Protein AF-A0A8S9NST9-F1 (afdb_monomer_lite)

pLDDT: mean 89.36, std 10.61, range [52.53, 98.69]

Organism: Brassica cretica (NCBI:txid69181)

InterPro domains:
  IPR001926 Tryptophan synthase beta chain-like, PALP domain [PF00291] (10-155)
  IPR023026 Tryptophan synthase beta chain/beta chain-like [PTHR48077] (1-197)
  IPR036052 Tryptophan synthase beta chain-like, PALP domain superfamily [G3DSA:3.40.50.1100] (1-101)
  IPR036052 Tryptophan synthase beta chain-like, PALP domain superfamily [G3DSA:3.40.50.1100] (102-196)
  IPR036052 Tryptophan synthase beta chain-like, PALP domain superfamily [SSF53686] (2-196)

Radius of gyration: 18.03 Å; chains: 1; bounding box: 44×33×49 Å

Secondary structure (DSSP, 8-state):
-HHHHTT--EEEEEESSSHHHHHHHHHHHHHT-EEEEEEBHHHHHH-HHHHTT----BSS-HHHHHHHHHHHHHTTTTTEEE---SS-SSTTHHHHHHHHHTHHHHHHHHHHHHHHSS--SEEEEE-SSSHHHHHHHGGGTT-TTSEEEEE---TT-GGGT----HHHH-EEEEETTEEEEE-B-TT-PBPPP--TT-

Structure (mmCIF, N/CA/C/O backbone):
data_AF-A0A8S9NST9-F1
#
_entry.id   AF-A0A8S9NST9-F1
#
loop_
_atom_site.group_PDB
_atom_site.id
_atom_site.type_symbol
_atom_site.label_atom_id
_atom_site.label_alt_id
_atom_site.label_comp_id
_atom_site.label_asym_id
_atom_site.label_entity_id
_atom_site.label_seq_id
_atom_site.pdbx_PDB_ins_code
_atom_site.Cartn_x
_atom_site.Cartn_y
_atom_site.Cartn_z
_atom_site.occupancy
_atom_site.B_iso_or_equiv
_atom_site.auth_seq_id
_atom_site.auth_comp_id
_atom_site.auth_asym_id
_atom_site.auth_atom_id
_atom_site.pdbx_PDB_model_num
ATOM 1 N N . MET A 1 1 ? 15.504 -0.606 10.142 1.00 79.31 1 MET A N 1
ATOM 2 C CA . MET A 1 1 ? 15.260 -0.858 8.706 1.00 79.31 1 MET A CA 1
ATOM 3 C C . MET A 1 1 ? 15.743 -2.264 8.366 1.00 79.31 1 MET A C 1
ATOM 5 O O . MET A 1 1 ? 16.879 -2.564 8.715 1.00 79.31 1 MET A O 1
ATOM 9 N N . ILE A 1 2 ? 14.901 -3.122 7.767 1.00 92.00 2 ILE A N 1
ATOM 10 C CA . ILE A 1 2 ? 15.255 -4.522 7.433 1.00 92.00 2 ILE A CA 1
ATOM 11 C C . ILE A 1 2 ? 16.489 -4.582 6.526 1.00 92.00 2 ILE A C 1
ATOM 13 O O . ILE A 1 2 ? 17.413 -5.315 6.849 1.00 92.00 2 ILE A O 1
ATOM 17 N N . ALA A 1 3 ? 16.550 -3.744 5.484 1.00 93.62 3 ALA A N 1
ATOM 18 C CA . ALA A 1 3 ? 17.673 -3.684 4.542 1.00 93.62 3 ALA A CA 1
ATOM 19 C C . ALA A 1 3 ? 19.050 -3.673 5.237 1.00 93.62 3 ALA A C 1
ATOM 21 O O . ALA A 1 3 ? 19.903 -4.497 4.936 1.00 93.62 3 ALA A O 1
ATOM 22 N N . ARG A 1 4 ? 19.232 -2.829 6.264 1.00 93.44 4 ARG A N 1
ATOM 23 C CA . ARG A 1 4 ? 20.487 -2.774 7.037 1.00 93.44 4 ARG A CA 1
ATOM 24 C C . ARG A 1 4 ? 20.792 -4.047 7.816 1.00 93.44 4 ARG A C 1
ATOM 26 O O . ARG A 1 4 ? 21.953 -4.403 7.957 1.00 93.44 4 ARG A O 1
ATOM 33 N N . ARG A 1 5 ? 19.766 -4.710 8.355 1.00 94.38 5 ARG A N 1
ATOM 34 C CA . ARG A 1 5 ? 19.940 -5.980 9.078 1.00 94.38 5 ARG A CA 1
ATOM 35 C C . ARG A 1 5 ? 20.312 -7.119 8.132 1.00 94.38 5 ARG A C 1
ATOM 37 O O . ARG A 1 5 ? 20.989 -8.039 8.562 1.00 94.38 5 ARG A O 1
ATOM 44 N N . LEU A 1 6 ? 19.897 -7.025 6.870 1.00 94.00 6 LEU A N 1
ATOM 45 C CA . LEU A 1 6 ? 20.285 -7.945 5.801 1.00 94.00 6 LEU A CA 1
ATOM 46 C C . LEU A 1 6 ? 21.667 -7.627 5.203 1.00 94.00 6 LEU A C 1
ATOM 48 O O . LEU A 1 6 ? 22.121 -8.353 4.332 1.00 94.00 6 LEU A O 1
ATOM 52 N N . GLY A 1 7 ? 22.334 -6.554 5.644 1.00 95.00 7 GLY A N 1
ATOM 53 C CA . GLY A 1 7 ? 23.622 -6.129 5.090 1.00 95.00 7 GLY A CA 1
ATOM 54 C C . GLY A 1 7 ? 23.526 -5.366 3.764 1.00 95.00 7 GLY A C 1
ATOM 55 O O . GLY A 1 7 ? 24.557 -5.016 3.197 1.00 95.00 7 GLY A O 1
ATOM 56 N N . CYS A 1 8 ? 22.319 -5.053 3.282 1.00 95.81 8 CYS A N 1
ATOM 57 C CA . CYS A 1 8 ? 22.137 -4.280 2.056 1.00 95.81 8 CYS A CA 1
ATOM 58 C C . CYS A 1 8 ? 22.567 -2.819 2.262 1.00 95.81 8 CYS A C 1
ATOM 60 O O . CYS A 1 8 ? 22.170 -2.171 3.237 1.00 95.81 8 CYS A O 1
ATOM 62 N N . SER A 1 9 ? 23.330 -2.287 1.308 1.00 94.75 9 SER A N 1
ATOM 63 C CA . SER A 1 9 ? 23.774 -0.886 1.256 1.00 94.75 9 SER A CA 1
ATOM 64 C C . SER A 1 9 ? 22.887 -0.012 0.363 1.00 94.75 9 SER A C 1
ATOM 66 O O . SER A 1 9 ? 22.951 1.217 0.446 1.00 94.75 9 SER A O 1
ATOM 68 N N . ARG A 1 10 ? 22.034 -0.638 -0.458 1.00 94.31 10 ARG A N 1
ATOM 69 C CA . ARG A 1 10 ? 21.201 0.016 -1.468 1.00 94.31 10 ARG A CA 1
ATOM 70 C C . ARG A 1 10 ? 19.736 -0.395 -1.352 1.00 94.31 10 ARG A C 1
ATOM 72 O O . ARG A 1 10 ? 19.418 -1.541 -1.040 1.00 94.31 10 ARG A O 1
ATOM 79 N N . VAL A 1 11 ? 18.836 0.544 -1.623 1.00 94.44 11 VAL A N 1
ATOM 80 C CA . VAL A 1 11 ? 17.385 0.345 -1.661 1.00 94.44 11 VAL A CA 1
ATOM 81 C C . VAL A 1 11 ? 16.845 0.794 -3.009 1.00 94.44 11 VAL A C 1
ATOM 83 O O . VAL A 1 11 ? 17.188 1.867 -3.508 1.00 94.44 11 VAL A O 1
ATOM 86 N N . VAL A 1 12 ? 15.962 -0.024 -3.573 1.00 93.50 12 VAL A N 1
ATOM 87 C CA . VAL A 1 12 ? 15.212 0.286 -4.791 1.00 93.50 12 VAL A CA 1
ATOM 88 C C . VAL A 1 12 ? 13.716 0.260 -4.498 1.00 93.50 12 VAL A C 1
ATOM 90 O O . VAL A 1 12 ? 13.233 -0.606 -3.769 1.00 93.50 12 VAL A O 1
ATOM 93 N N . ALA A 1 13 ? 12.975 1.215 -5.049 1.00 92.06 13 ALA A N 1
ATOM 94 C CA . ALA A 1 13 ? 11.523 1.302 -4.907 1.00 92.06 13 ALA A CA 1
ATOM 95 C C . ALA A 1 13 ? 10.879 1.844 -6.186 1.00 92.06 13 ALA A C 1
ATOM 97 O O . ALA A 1 13 ? 11.541 2.492 -6.992 1.00 92.06 13 ALA A O 1
ATOM 98 N N . ALA A 1 14 ? 9.576 1.620 -6.345 1.00 88.62 14 ALA A N 1
ATOM 99 C CA . ALA A 1 14 ? 8.767 2.226 -7.399 1.00 88.62 14 ALA A CA 1
ATOM 100 C C . ALA A 1 14 ? 7.648 3.074 -6.796 1.00 88.62 14 ALA A C 1
ATOM 102 O O . ALA A 1 14 ? 7.111 2.734 -5.742 1.00 88.62 14 ALA A O 1
ATOM 103 N N . THR A 1 15 ? 7.274 4.165 -7.456 1.00 84.50 15 THR A N 1
ATOM 104 C CA . THR A 1 15 ? 6.222 5.066 -6.976 1.00 84.50 15 THR A CA 1
ATOM 105 C C . THR A 1 15 ? 5.358 5.585 -8.123 1.00 84.50 15 THR A C 1
ATOM 107 O O . THR A 1 15 ? 5.864 5.850 -9.208 1.00 84.50 15 THR A O 1
ATOM 110 N N . GLY A 1 16 ? 4.050 5.709 -7.874 1.00 79.31 16 GLY A N 1
ATOM 111 C CA . GLY A 1 16 ? 3.093 6.367 -8.772 1.00 79.31 16 GLY A CA 1
ATOM 112 C C . GLY A 1 16 ? 2.916 7.822 -8.350 1.00 79.31 16 GLY A C 1
ATOM 113 O O . GLY A 1 16 ? 3.656 8.690 -8.789 1.00 79.31 16 GLY A O 1
ATOM 114 N N . ALA A 1 17 ? 2.039 8.074 -7.370 1.00 77.19 17 ALA A N 1
ATOM 115 C CA . ALA A 1 17 ? 1.759 9.415 -6.829 1.00 77.19 17 ALA A CA 1
ATOM 116 C C . ALA A 1 17 ? 2.972 10.150 -6.204 1.00 77.19 17 ALA A C 1
ATOM 118 O O . ALA A 1 17 ? 2.911 11.343 -5.918 1.00 77.19 17 ALA A O 1
ATOM 119 N N . GLY A 1 18 ? 4.075 9.445 -5.936 1.00 81.38 18 GLY A N 1
ATOM 120 C CA . GLY A 1 18 ? 5.313 10.022 -5.392 1.00 81.38 18 GLY A CA 1
ATOM 121 C C . GLY A 1 18 ? 5.497 9.853 -3.878 1.00 81.38 18 GLY A C 1
ATOM 122 O O . GLY A 1 18 ? 6.628 9.814 -3.407 1.00 81.38 18 GLY A O 1
ATOM 123 N N . GLN A 1 19 ? 4.434 9.660 -3.096 1.00 85.31 19 GLN A N 1
ATOM 124 C CA . GLN A 1 19 ? 4.552 9.619 -1.628 1.00 85.31 19 GLN A CA 1
ATOM 125 C C . GLN A 1 19 ? 5.455 8.486 -1.111 1.00 85.31 19 GLN A C 1
ATOM 127 O O . GLN A 1 19 ? 6.322 8.721 -0.269 1.00 85.31 19 GLN A O 1
ATOM 132 N N . HIS A 1 20 ? 5.328 7.272 -1.664 1.00 89.69 20 HIS A N 1
ATOM 133 C CA . HIS A 1 20 ? 6.206 6.153 -1.292 1.00 89.69 20 HIS A CA 1
ATOM 134 C C . HIS A 1 20 ? 7.671 6.436 -1.636 1.00 89.69 20 HIS A C 1
ATOM 136 O O . HIS A 1 20 ? 8.569 6.146 -0.846 1.00 89.69 20 HIS A O 1
ATOM 142 N N . GLY A 1 21 ? 7.923 7.056 -2.791 1.00 88.31 21 GLY A N 1
ATOM 143 C CA . GLY A 1 21 ? 9.269 7.454 -3.192 1.00 88.31 21 GLY A CA 1
ATOM 144 C C . GLY A 1 21 ? 9.899 8.460 -2.228 1.00 88.31 21 GLY A C 1
ATOM 145 O O . GLY A 1 21 ? 11.046 8.277 -1.820 1.00 88.31 21 GLY A O 1
ATOM 146 N N . VAL A 1 22 ? 9.139 9.475 -1.800 1.00 88.12 22 VAL A N 1
ATOM 147 C CA . VAL A 1 22 ? 9.607 10.482 -0.831 1.00 88.12 22 VAL A CA 1
ATOM 148 C C . VAL A 1 22 ? 9.892 9.830 0.522 1.00 88.12 22 VAL A C 1
ATOM 150 O O . VAL A 1 22 ? 10.969 10.030 1.086 1.00 88.12 22 VAL A O 1
ATOM 153 N N . ALA A 1 23 ? 8.978 8.991 1.018 1.00 90.56 23 ALA A N 1
ATOM 154 C CA . ALA A 1 23 ? 9.164 8.258 2.269 1.00 90.56 23 ALA A CA 1
ATOM 155 C C . ALA A 1 23 ? 10.401 7.342 2.221 1.00 90.56 23 ALA A C 1
ATOM 157 O O . ALA A 1 23 ? 11.193 7.304 3.166 1.00 90.56 23 ALA A O 1
ATOM 158 N N . THR A 1 24 ? 10.606 6.652 1.095 1.00 91.75 24 THR A N 1
ATOM 159 C CA . THR A 1 24 ? 11.771 5.790 0.867 1.00 91.75 24 THR A CA 1
ATOM 160 C C . THR A 1 24 ? 13.065 6.598 0.881 1.00 91.75 24 THR A C 1
ATOM 162 O O . THR A 1 24 ? 14.006 6.230 1.585 1.00 91.75 24 THR A O 1
ATOM 165 N N . ALA A 1 25 ? 13.113 7.719 0.156 1.00 90.25 25 ALA A N 1
ATOM 166 C CA . ALA A 1 25 ? 14.279 8.595 0.108 1.00 90.25 25 ALA A CA 1
ATOM 167 C C . ALA A 1 25 ? 14.625 9.167 1.491 1.00 90.25 25 ALA A C 1
ATOM 169 O O . ALA A 1 25 ? 15.782 9.101 1.903 1.00 90.25 25 ALA A O 1
ATOM 170 N N . ALA A 1 26 ? 13.628 9.643 2.242 1.00 90.44 26 ALA A N 1
ATOM 171 C CA . ALA A 1 26 ? 13.821 10.157 3.596 1.00 90.44 26 ALA A CA 1
ATOM 172 C C . ALA A 1 26 ? 14.362 9.079 4.554 1.00 90.44 26 ALA A C 1
ATOM 174 O O . ALA A 1 26 ? 15.307 9.325 5.309 1.00 90.44 26 ALA A O 1
ATOM 175 N N . ALA A 1 27 ? 13.810 7.861 4.500 1.00 92.81 27 ALA A N 1
ATOM 176 C CA . ALA A 1 27 ? 14.294 6.744 5.305 1.00 92.81 27 ALA A CA 1
ATOM 177 C C . ALA A 1 27 ? 15.737 6.360 4.936 1.00 92.81 27 ALA A C 1
ATOM 179 O O . ALA A 1 27 ? 16.572 6.195 5.825 1.00 92.81 27 ALA A O 1
ATOM 180 N N . CYS A 1 28 ? 16.055 6.259 3.644 1.00 92.25 28 CYS A N 1
ATOM 181 C CA . CYS A 1 28 ? 17.405 5.931 3.187 1.00 92.25 28 CYS A CA 1
ATOM 182 C C . CYS A 1 28 ? 18.421 7.007 3.585 1.00 92.25 28 CYS A C 1
ATOM 184 O O . CYS A 1 28 ? 19.487 6.662 4.087 1.00 92.25 28 CYS A O 1
ATOM 186 N N . ALA A 1 29 ? 18.063 8.291 3.466 1.00 90.06 29 ALA A N 1
ATOM 187 C CA . ALA A 1 29 ? 18.901 9.405 3.905 1.00 90.06 29 ALA A CA 1
ATOM 188 C C . ALA A 1 29 ? 19.210 9.330 5.409 1.00 90.06 29 ALA A C 1
ATOM 190 O O . ALA A 1 29 ? 20.362 9.469 5.810 1.00 90.06 29 ALA A O 1
ATOM 191 N N . LYS A 1 30 ? 18.207 9.024 6.245 1.00 92.50 30 LYS A N 1
ATOM 192 C CA . LYS A 1 30 ? 18.387 8.843 7.697 1.00 92.50 30 LYS A CA 1
ATOM 193 C C . LYS A 1 30 ? 19.323 7.682 8.049 1.00 92.50 30 LYS A C 1
ATOM 195 O O . LYS A 1 30 ? 19.975 7.712 9.090 1.00 92.50 30 LYS A O 1
ATOM 200 N N . PHE A 1 31 ? 19.350 6.636 7.227 1.00 92.12 31 PHE A N 1
ATOM 201 C CA . PHE A 1 31 ? 20.091 5.405 7.503 1.00 92.12 31 PHE A CA 1
ATOM 202 C C . PHE A 1 31 ? 21.353 5.228 6.650 1.00 92.12 31 PHE A C 1
ATOM 204 O O . PHE A 1 31 ? 21.958 4.157 6.726 1.00 92.12 31 PHE A O 1
ATOM 211 N N . SER A 1 32 ? 21.752 6.260 5.900 1.00 92.62 32 SER A N 1
ATOM 212 C CA . SER A 1 32 ? 22.915 6.264 5.003 1.00 92.62 32 SER A CA 1
ATOM 213 C C . SER A 1 32 ? 22.905 5.114 3.990 1.00 92.62 32 SER A C 1
ATOM 215 O O . SER A 1 32 ? 23.914 4.442 3.795 1.00 92.62 32 SER A O 1
ATOM 217 N N . LEU A 1 33 ? 21.749 4.870 3.370 1.00 92.38 33 LEU A N 1
ATOM 218 C CA . LEU A 1 33 ? 21.592 3.898 2.287 1.00 92.38 33 LEU A CA 1
ATOM 219 C C . LEU A 1 33 ? 21.507 4.611 0.940 1.00 92.38 33 LEU A C 1
ATOM 221 O O . LEU A 1 33 ? 20.864 5.657 0.825 1.00 92.38 33 LEU A O 1
ATOM 225 N N . GLU A 1 34 ? 22.098 4.012 -0.090 1.00 92.81 34 GLU A N 1
ATOM 226 C CA . GLU A 1 34 ? 21.859 4.446 -1.463 1.00 92.81 34 GLU A CA 1
ATOM 227 C C . GLU A 1 34 ? 20.388 4.192 -1.820 1.00 92.81 34 GLU A C 1
ATOM 229 O O . GLU A 1 34 ? 19.841 3.133 -1.513 1.00 92.81 34 GLU A O 1
ATOM 234 N N . CYS A 1 35 ? 19.733 5.161 -2.457 1.00 91.44 35 CYS A N 1
ATOM 235 C CA . CYS A 1 35 ? 18.321 5.077 -2.802 1.00 91.44 35 CYS A CA 1
ATOM 236 C C . CYS A 1 35 ? 18.113 5.334 -4.291 1.00 91.44 35 CYS A C 1
ATOM 238 O O . CYS A 1 35 ? 18.512 6.372 -4.818 1.00 91.44 35 CYS A O 1
ATOM 240 N N . THR A 1 36 ? 17.442 4.399 -4.951 1.00 91.06 36 THR A N 1
ATOM 241 C CA . THR A 1 36 ? 16.958 4.541 -6.322 1.00 91.06 36 THR A CA 1
ATOM 242 C C . THR A 1 36 ? 15.438 4.395 -6.317 1.00 91.06 36 THR A C 1
ATOM 244 O O . THR A 1 36 ? 14.908 3.357 -5.925 1.00 91.06 36 THR A O 1
ATOM 247 N N . VAL A 1 37 ? 14.725 5.430 -6.758 1.00 88.44 37 VAL A N 1
ATOM 248 C CA . VAL A 1 37 ? 13.264 5.397 -6.899 1.00 88.44 37 VAL A CA 1
ATOM 249 C C . VAL A 1 37 ? 12.916 5.496 -8.373 1.00 88.44 37 VAL A C 1
ATOM 251 O O . VAL A 1 37 ? 13.342 6.439 -9.031 1.00 88.44 37 VAL A O 1
ATOM 254 N N . PHE A 1 38 ? 12.140 4.539 -8.866 1.00 87.31 38 PHE A N 1
ATOM 255 C CA . PHE A 1 38 ? 11.598 4.531 -10.216 1.00 87.31 38 PHE A CA 1
ATOM 256 C C . PHE A 1 38 ? 10.198 5.153 -10.216 1.00 87.31 38 PHE A C 1
ATOM 258 O O . PHE A 1 38 ? 9.352 4.813 -9.385 1.00 87.31 38 PHE A O 1
ATOM 265 N N . MET A 1 39 ? 9.946 6.057 -11.157 1.00 83.62 39 MET A N 1
ATOM 266 C CA . MET A 1 39 ? 8.654 6.715 -11.346 1.00 83.62 39 MET A CA 1
ATOM 267 C C . MET A 1 39 ? 8.365 6.841 -12.839 1.00 83.62 39 MET A C 1
ATOM 269 O O . MET A 1 39 ? 9.265 7.199 -13.602 1.00 83.62 39 MET A O 1
ATOM 273 N N . GLY A 1 40 ? 7.125 6.555 -13.240 1.00 80.69 40 GLY A N 1
ATOM 274 C CA . GLY A 1 40 ? 6.678 6.701 -14.622 1.00 80.69 40 GLY A CA 1
ATOM 275 C C . GLY A 1 40 ? 6.684 8.166 -15.063 1.00 80.69 40 GLY A C 1
ATOM 276 O O . GLY A 1 40 ? 6.267 9.049 -14.309 1.00 80.69 40 GLY A O 1
ATOM 277 N N . THR A 1 41 ? 7.133 8.455 -16.283 1.00 76.12 41 THR A N 1
ATOM 278 C CA . THR A 1 41 ? 7.131 9.820 -16.837 1.00 76.12 41 THR A CA 1
ATOM 279 C C . THR A 1 41 ? 5.731 10.426 -16.897 1.00 76.12 41 THR A C 1
ATOM 281 O O . THR A 1 41 ? 5.588 11.616 -16.624 1.00 76.12 41 THR A O 1
ATOM 284 N N . ALA A 1 42 ? 4.695 9.620 -17.154 1.00 72.38 42 ALA A N 1
ATOM 285 C CA . ALA A 1 42 ? 3.305 10.083 -17.162 1.00 72.38 42 ALA A CA 1
ATOM 286 C C . ALA A 1 42 ? 2.825 10.554 -15.775 1.00 72.38 42 ALA A C 1
ATOM 288 O O . ALA A 1 42 ? 1.959 11.424 -15.674 1.00 72.38 42 ALA A O 1
ATOM 289 N N . ASP A 1 43 ? 3.402 10.002 -14.704 1.00 71.50 43 ASP A N 1
ATOM 290 C CA . ASP A 1 43 ? 3.063 10.355 -13.323 1.00 71.50 43 ASP A CA 1
ATOM 291 C C . ASP A 1 43 ? 3.881 11.572 -12.842 1.00 71.50 43 ASP A C 1
ATOM 293 O O . ASP A 1 43 ? 3.429 12.345 -11.993 1.00 71.50 43 ASP A O 1
ATOM 297 N N . LYS A 1 44 ? 5.069 11.798 -13.425 1.00 68.94 44 LYS A N 1
ATOM 298 C CA . LYS A 1 44 ? 5.949 12.943 -13.130 1.00 68.94 44 LYS A CA 1
ATOM 299 C C . LYS A 1 44 ? 5.269 14.284 -13.406 1.00 68.94 44 LYS A C 1
ATOM 301 O O . LYS A 1 44 ? 5.356 15.189 -12.579 1.00 68.94 44 LYS A O 1
ATOM 306 N N . GLU A 1 45 ? 4.610 14.414 -14.556 1.00 66.25 45 GLU A N 1
ATOM 307 C CA . GLU A 1 45 ? 3.976 15.672 -14.983 1.00 66.25 45 GLU A CA 1
ATOM 308 C C . GLU A 1 45 ? 2.861 16.106 -14.026 1.00 66.25 45 GLU A C 1
ATOM 310 O O . GLU A 1 45 ? 2.698 17.293 -13.750 1.00 66.25 45 GLU A O 1
ATOM 315 N N . LYS A 1 46 ? 2.144 15.135 -13.452 1.00 66.31 46 LYS A N 1
ATOM 316 C CA . LYS A 1 46 ? 1.059 15.377 -12.498 1.00 66.31 46 LYS A CA 1
ATOM 317 C C . LYS A 1 46 ? 1.543 15.663 -11.073 1.00 66.31 46 LYS A C 1
ATOM 319 O O . LYS A 1 46 ? 0.816 16.285 -10.306 1.00 66.31 46 LYS A O 1
ATOM 324 N N . GLN A 1 47 ? 2.739 15.200 -10.697 1.00 68.44 47 GLN A N 1
ATOM 325 C CA . GLN A 1 47 ? 3.218 15.171 -9.303 1.00 68.44 47 GLN A CA 1
ATOM 326 C C . GLN A 1 47 ? 4.520 15.962 -9.094 1.00 68.44 47 GLN A C 1
ATOM 328 O O . GLN A 1 47 ? 5.397 15.557 -8.326 1.00 68.44 47 GLN A O 1
ATOM 333 N N . PHE A 1 48 ? 4.655 17.111 -9.763 1.00 62.91 48 PHE A N 1
ATOM 334 C CA . PHE A 1 48 ? 5.888 17.911 -9.804 1.00 62.91 48 PHE A CA 1
ATOM 335 C C . PHE A 1 48 ? 6.487 18.251 -8.421 1.00 62.91 48 PHE A C 1
ATOM 337 O O . PHE A 1 48 ? 7.708 18.285 -8.265 1.00 62.91 48 PHE A O 1
ATOM 344 N N . SER A 1 49 ? 5.661 18.449 -7.388 1.00 66.00 49 SER A N 1
ATOM 345 C CA . SER A 1 49 ? 6.136 18.741 -6.026 1.00 66.00 49 SER A CA 1
ATOM 346 C C . SER A 1 49 ? 6.898 17.572 -5.385 1.00 66.00 49 SER A C 1
ATOM 348 O O . SER A 1 49 ? 7.897 17.794 -4.704 1.00 66.00 49 SER A O 1
ATOM 350 N N . ASN A 1 50 ? 6.485 16.328 -5.645 1.00 61.19 50 ASN A N 1
ATOM 351 C CA . ASN A 1 50 ? 7.137 15.123 -5.114 1.00 61.19 50 ASN A CA 1
ATOM 352 C C . ASN A 1 50 ? 8.385 14.737 -5.931 1.00 61.19 50 ASN A C 1
ATOM 354 O O . ASN A 1 50 ? 9.311 14.109 -5.417 1.00 61.19 50 ASN A O 1
ATOM 358 N N . VAL A 1 51 ? 8.424 15.155 -7.198 1.00 62.38 51 VAL A N 1
ATOM 359 C CA . VAL A 1 51 ? 9.495 14.898 -8.174 1.00 62.38 51 VAL A CA 1
ATOM 360 C C . VAL A 1 51 ? 10.802 15.607 -7.810 1.00 62.38 51 VAL A C 1
ATOM 362 O O . VAL A 1 51 ? 11.870 15.053 -8.051 1.00 62.38 51 VAL A O 1
ATOM 365 N N . LEU A 1 52 ? 10.745 16.781 -7.169 1.00 57.38 52 LEU A N 1
ATOM 366 C CA . LEU A 1 52 ? 11.933 17.546 -6.748 1.00 57.38 52 LEU A CA 1
ATOM 367 C C . LEU A 1 52 ? 12.863 16.768 -5.799 1.00 57.38 52 LEU A C 1
ATOM 369 O O . LEU A 1 52 ? 14.047 17.079 -5.700 1.00 57.38 52 LEU A O 1
ATOM 373 N N . SER A 1 53 ? 12.338 15.742 -5.125 1.00 52.53 53 SER A N 1
ATOM 374 C CA . SER A 1 53 ? 13.096 14.895 -4.197 1.00 52.53 53 SER A CA 1
ATOM 375 C C . SER A 1 53 ? 13.658 13.615 -4.843 1.00 52.53 53 SER A C 1
ATOM 377 O O . SER A 1 53 ? 14.354 12.858 -4.167 1.00 52.53 53 SER A O 1
ATOM 379 N N . MET A 1 54 ? 13.377 13.340 -6.126 1.00 62.28 54 MET A N 1
ATOM 380 C CA . MET A 1 54 ? 13.702 12.071 -6.800 1.00 62.28 54 MET A CA 1
ATOM 381 C C . MET A 1 54 ? 14.580 12.2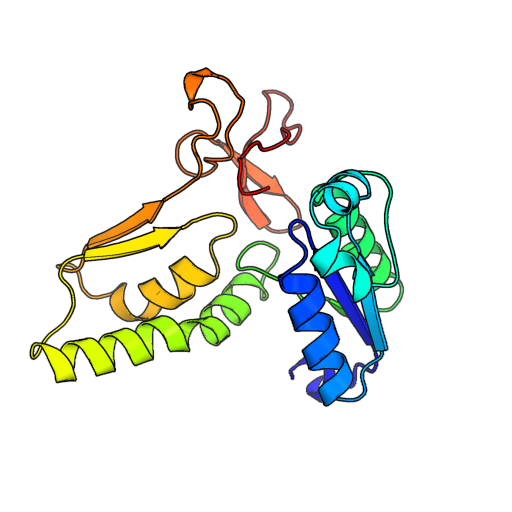77 -8.038 1.00 62.28 54 MET A C 1
ATOM 383 O O . MET A 1 54 ? 14.431 13.257 -8.761 1.00 62.28 54 MET A O 1
ATOM 387 N N . LYS A 1 55 ? 15.512 11.345 -8.293 1.00 53.00 55 LYS A N 1
ATOM 388 C CA . LYS A 1 55 ? 16.572 11.512 -9.310 1.00 53.00 55 LYS A CA 1
ATOM 389 C C . LYS A 1 55 ? 16.478 10.586 -10.532 1.00 53.00 55 LYS A C 1
ATOM 391 O O . LYS A 1 55 ? 17.269 10.769 -11.451 1.00 53.00 55 LYS A O 1
ATOM 396 N N . LEU A 1 56 ? 15.561 9.614 -10.572 1.00 59.19 56 LEU A N 1
ATOM 397 C CA . LEU A 1 56 ? 15.472 8.631 -11.664 1.00 59.19 56 LEU A CA 1
ATOM 398 C C . LEU A 1 56 ? 14.022 8.470 -12.151 1.00 59.19 56 LEU A C 1
ATOM 400 O O . LEU A 1 56 ? 13.104 8.301 -11.354 1.00 59.19 56 LEU A O 1
ATOM 404 N N . PHE A 1 57 ? 13.822 8.543 -13.470 1.00 57.81 57 PHE A N 1
ATOM 405 C CA . PHE A 1 57 ? 12.516 8.451 -14.135 1.00 57.81 57 PHE A CA 1
ATOM 406 C C . PHE A 1 57 ? 12.559 7.365 -15.209 1.00 57.81 57 PHE A C 1
ATOM 408 O O . PHE A 1 57 ? 13.586 7.188 -15.862 1.00 57.81 57 PHE A O 1
ATOM 415 N N . VAL A 1 58 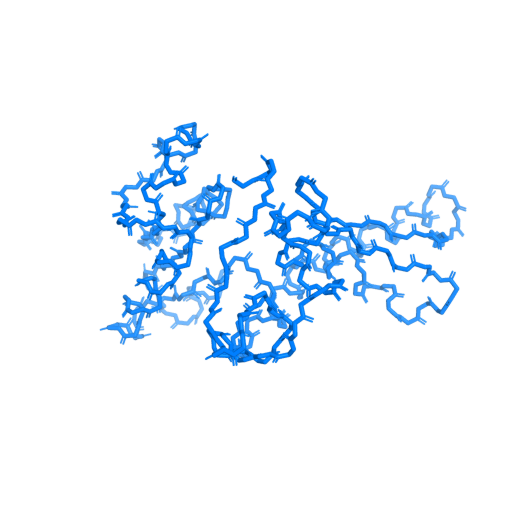? 11.444 6.662 -15.389 1.00 58.66 58 VAL A N 1
ATOM 416 C CA . VAL A 1 58 ? 11.254 5.607 -16.394 1.00 58.66 58 VAL A CA 1
ATOM 417 C C . VAL A 1 58 ? 10.126 6.031 -17.313 1.00 58.66 58 VAL A C 1
ATOM 419 O O . VAL A 1 58 ? 9.106 6.522 -16.833 1.00 58.66 58 VAL A O 1
ATOM 422 N N . GLU A 1 59 ? 10.280 5.849 -18.621 1.00 54.78 59 GLU A N 1
ATOM 423 C CA . GLU A 1 59 ? 9.176 6.091 -19.550 1.00 54.78 59 GLU A CA 1
ATOM 424 C C . GLU A 1 59 ? 7.980 5.182 -19.228 1.00 54.78 59 GLU A C 1
ATOM 426 O O . GLU A 1 59 ? 8.140 3.978 -19.048 1.00 54.78 59 GLU A O 1
ATOM 431 N N . GLY A 1 60 ? 6.779 5.765 -19.138 1.00 63.47 60 GLY A N 1
ATOM 432 C CA . GLY A 1 60 ? 5.541 5.017 -18.904 1.00 63.47 60 GLY A CA 1
ATOM 433 C C . GLY A 1 60 ? 4.829 5.367 -17.596 1.00 63.47 60 GLY A C 1
ATOM 434 O O . GLY A 1 60 ? 4.787 6.524 -17.175 1.00 63.47 60 GLY A O 1
ATOM 435 N N . THR A 1 61 ? 4.200 4.361 -16.994 1.00 73.12 61 THR A N 1
ATOM 436 C CA . THR A 1 61 ? 3.290 4.437 -15.838 1.00 73.12 61 THR A CA 1
ATOM 437 C C . THR A 1 61 ? 3.895 3.775 -14.593 1.00 73.12 61 THR A C 1
ATOM 439 O O . THR A 1 61 ? 4.958 3.156 -14.648 1.00 73.12 61 THR A O 1
ATOM 442 N N . PHE A 1 62 ? 3.192 3.822 -13.458 1.00 76.56 62 PHE A N 1
ATOM 443 C CA . PHE A 1 62 ? 3.544 3.056 -12.254 1.00 76.56 62 PHE A CA 1
ATOM 444 C C . PHE A 1 62 ? 3.828 1.556 -12.497 1.00 76.56 62 PHE A C 1
ATOM 446 O O . PHE A 1 62 ? 4.707 0.986 -11.840 1.00 76.56 62 PHE A O 1
ATOM 453 N N . LYS A 1 63 ? 3.114 0.904 -13.428 1.00 80.00 63 LYS A N 1
ATOM 454 C CA . LYS A 1 63 ? 3.357 -0.504 -13.800 1.00 80.00 63 LYS A CA 1
ATOM 455 C C . LYS A 1 63 ? 4.775 -0.696 -14.346 1.00 80.00 63 LYS A C 1
ATOM 457 O O . LYS A 1 63 ? 5.476 -1.620 -13.928 1.00 80.00 63 LYS A O 1
ATOM 462 N N . ASP A 1 64 ? 5.202 0.209 -15.217 1.00 82.12 64 ASP A N 1
ATOM 463 C CA . ASP A 1 64 ? 6.514 0.174 -15.863 1.00 82.12 64 ASP A CA 1
ATOM 464 C C . ASP A 1 64 ? 7.615 0.470 -14.840 1.00 82.12 64 ASP A C 1
ATOM 466 O O . ASP A 1 64 ? 8.574 -0.290 -14.710 1.00 82.12 64 ASP A O 1
ATOM 470 N N . ALA A 1 65 ? 7.408 1.485 -13.995 1.00 84.62 65 ALA A N 1
ATOM 471 C CA . ALA A 1 65 ? 8.310 1.796 -12.887 1.00 84.62 65 ALA A CA 1
ATOM 472 C C . ALA A 1 65 ? 8.481 0.619 -11.907 1.00 84.62 65 ALA A C 1
ATOM 474 O O . ALA A 1 65 ? 9.588 0.350 -11.441 1.00 84.62 65 ALA A O 1
ATOM 475 N N . SER A 1 66 ? 7.397 -0.102 -11.602 1.00 84.94 66 SER A N 1
ATOM 476 C CA . SER A 1 66 ? 7.436 -1.291 -10.740 1.00 84.94 66 SER A CA 1
ATOM 477 C C . SER A 1 66 ? 8.212 -2.439 -11.382 1.00 84.94 66 SER A C 1
ATOM 479 O O . SER A 1 66 ? 9.023 -3.075 -10.709 1.00 84.94 66 SER A O 1
ATOM 481 N N . THR A 1 67 ? 8.009 -2.668 -12.681 1.00 86.81 67 THR A N 1
ATOM 482 C CA . THR A 1 67 ? 8.743 -3.683 -13.450 1.00 86.81 67 THR A CA 1
ATOM 483 C C . THR A 1 67 ? 10.243 -3.386 -13.466 1.00 86.81 67 THR A C 1
ATOM 485 O O . THR A 1 67 ? 11.049 -4.271 -13.179 1.00 86.81 67 THR A O 1
ATOM 488 N N . GLU A 1 68 ? 10.630 -2.135 -13.723 1.00 87.75 68 GLU A N 1
ATOM 489 C CA . GLU A 1 68 ? 12.038 -1.722 -13.728 1.00 87.75 68 GLU A CA 1
ATOM 490 C C . GLU A 1 68 ? 12.684 -1.789 -12.341 1.00 87.75 68 GLU A C 1
ATOM 492 O O . GLU A 1 68 ? 13.826 -2.234 -12.215 1.00 87.75 68 GLU A O 1
ATOM 497 N N . ALA A 1 69 ? 11.952 -1.451 -11.276 1.00 88.12 69 ALA A N 1
ATOM 498 C CA . ALA A 1 69 ? 12.456 -1.608 -9.914 1.00 88.12 69 ALA A CA 1
ATOM 499 C C . ALA A 1 69 ? 12.763 -3.075 -9.573 1.00 88.12 69 ALA A C 1
ATOM 501 O O . ALA A 1 69 ? 13.804 -3.361 -8.977 1.00 88.12 69 ALA A O 1
ATOM 502 N N . ILE A 1 70 ? 11.892 -4.003 -9.984 1.00 88.69 70 ILE A N 1
ATOM 503 C CA . ILE A 1 70 ? 12.102 -5.445 -9.794 1.00 88.69 70 ILE A CA 1
ATOM 504 C C . ILE A 1 70 ? 13.292 -5.926 -10.634 1.00 88.69 70 ILE A C 1
ATOM 506 O O . ILE A 1 70 ? 14.160 -6.620 -10.109 1.00 88.69 70 ILE A O 1
ATOM 510 N N . ARG A 1 71 ? 13.394 -5.522 -11.908 1.00 89.88 71 ARG A N 1
ATOM 511 C CA . ARG A 1 71 ? 14.544 -5.857 -12.770 1.00 89.88 71 ARG A CA 1
ATOM 512 C C . ARG A 1 71 ? 15.865 -5.361 -12.181 1.00 89.88 71 ARG A C 1
ATOM 514 O O . ARG A 1 71 ? 16.835 -6.114 -12.138 1.00 89.88 71 ARG A O 1
ATOM 521 N N . ASN A 1 72 ? 15.895 -4.127 -11.675 1.00 90.88 72 ASN A N 1
ATOM 522 C CA . ASN A 1 72 ? 17.087 -3.554 -11.053 1.00 90.88 72 ASN A CA 1
ATOM 523 C C . ASN A 1 72 ? 17.490 -4.304 -9.780 1.00 90.88 72 ASN A C 1
ATOM 525 O O . ASN A 1 72 ? 18.676 -4.532 -9.552 1.00 90.88 72 ASN A O 1
ATOM 529 N N . TRP A 1 73 ? 16.507 -4.706 -8.974 1.00 91.88 73 TRP A N 1
ATOM 530 C CA . TRP A 1 73 ? 16.741 -5.518 -7.787 1.00 91.88 73 TRP A CA 1
ATOM 531 C C . TRP A 1 73 ? 17.342 -6.883 -8.134 1.00 91.88 73 TRP A C 1
ATOM 533 O O . TRP A 1 73 ? 18.368 -7.255 -7.568 1.00 91.88 73 TRP A O 1
ATOM 543 N N . VAL A 1 74 ? 16.760 -7.594 -9.105 1.00 91.19 74 VAL A N 1
ATOM 544 C CA . VAL A 1 74 ? 17.237 -8.919 -9.545 1.00 91.19 74 VAL A CA 1
ATOM 545 C C . VAL A 1 74 ? 18.666 -8.862 -10.092 1.00 91.19 74 VAL A C 1
ATOM 547 O O . VAL A 1 74 ? 19.418 -9.820 -9.933 1.00 91.19 74 VAL A O 1
ATOM 550 N N . GLY A 1 75 ? 19.080 -7.731 -10.670 1.00 91.50 75 GLY A N 1
ATOM 551 C CA . GLY A 1 75 ? 20.455 -7.528 -11.128 1.00 91.50 75 GLY A CA 1
ATOM 552 C C . GLY A 1 75 ? 21.509 -7.472 -10.013 1.00 91.50 75 GLY A C 1
ATOM 553 O O . GLY A 1 75 ? 22.688 -7.647 -10.305 1.00 91.50 75 GLY A O 1
ATOM 554 N N . ASN A 1 76 ? 21.125 -7.223 -8.752 1.00 90.44 76 ASN A N 1
ATOM 555 C CA . ASN A 1 76 ? 22.060 -7.148 -7.623 1.00 90.44 76 ASN A CA 1
ATOM 556 C C . ASN A 1 76 ? 21.374 -7.461 -6.278 1.00 90.44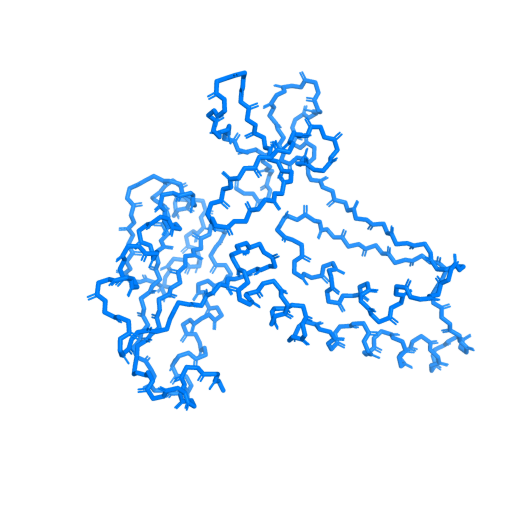 76 ASN A C 1
ATOM 558 O O . ASN A 1 76 ? 21.195 -6.586 -5.427 1.00 90.44 76 ASN A O 1
ATOM 562 N N . LEU A 1 77 ? 21.005 -8.727 -6.079 1.00 92.31 77 LEU A N 1
ATOM 563 C CA . LEU A 1 77 ? 20.292 -9.188 -4.880 1.00 92.31 77 LEU A CA 1
ATOM 564 C C . LEU A 1 77 ? 21.130 -9.121 -3.592 1.00 92.31 77 LEU A C 1
ATOM 566 O O . LEU A 1 77 ? 20.568 -8.964 -2.512 1.00 92.31 77 LEU A O 1
ATOM 570 N N . GLU A 1 78 ? 22.457 -9.237 -3.693 1.00 92.38 78 GLU A N 1
ATOM 571 C CA . GLU A 1 78 ? 23.348 -9.316 -2.526 1.00 92.38 78 GLU A CA 1
ATOM 572 C C . GLU A 1 78 ? 23.409 -7.998 -1.748 1.00 92.38 78 GLU A C 1
ATOM 574 O O . GLU A 1 78 ? 23.463 -7.988 -0.520 1.00 92.38 78 GLU A O 1
ATOM 579 N N . THR A 1 79 ? 23.378 -6.869 -2.460 1.00 94.31 79 THR A N 1
ATOM 580 C CA . THR A 1 79 ? 23.569 -5.542 -1.851 1.00 94.31 79 THR A CA 1
ATOM 581 C C . THR A 1 79 ? 22.336 -4.647 -1.934 1.00 94.31 79 THR A C 1
ATOM 583 O O . THR A 1 79 ? 22.286 -3.617 -1.253 1.00 94.31 79 THR A O 1
ATOM 586 N N . THR A 1 80 ? 21.325 -5.040 -2.720 1.00 94.94 80 THR A N 1
ATOM 587 C CA . THR A 1 80 ? 20.127 -4.234 -2.976 1.00 94.94 80 THR A CA 1
ATOM 588 C C . THR A 1 80 ? 18.881 -4.846 -2.342 1.00 94.94 80 THR A C 1
ATOM 590 O O . THR A 1 80 ? 18.537 -6.001 -2.575 1.00 94.94 80 THR A O 1
ATOM 593 N N . TYR A 1 81 ? 18.138 -4.025 -1.603 1.00 94.81 81 TYR A N 1
ATOM 594 C CA . TYR A 1 81 ? 16.833 -4.374 -1.055 1.00 94.81 81 TYR A CA 1
ATOM 595 C C . TYR A 1 81 ? 15.703 -3.712 -1.853 1.00 94.81 81 TYR A C 1
ATOM 597 O O . TYR A 1 81 ? 15.656 -2.484 -1.961 1.00 94.81 81 TYR A O 1
ATOM 605 N N . TYR A 1 82 ? 14.758 -4.502 -2.366 1.00 93.12 82 TYR A N 1
ATOM 606 C CA . TYR A 1 82 ? 13.525 -3.973 -2.952 1.00 93.12 82 TYR A CA 1
ATOM 607 C C . TYR A 1 82 ? 12.505 -3.627 -1.863 1.00 93.12 82 TYR A C 1
ATOM 609 O O . TYR A 1 82 ? 11.992 -4.497 -1.156 1.00 93.12 82 TYR A O 1
ATOM 617 N N . LEU A 1 83 ? 12.199 -2.337 -1.724 1.00 92.75 83 LEU A N 1
ATOM 618 C CA . LEU A 1 83 ? 11.211 -1.847 -0.770 1.00 92.75 83 LEU A CA 1
ATOM 619 C C . LEU A 1 83 ? 9.836 -1.733 -1.436 1.00 92.75 83 LEU A C 1
ATOM 621 O O . LEU A 1 83 ? 9.501 -0.701 -2.028 1.00 92.75 83 LEU A O 1
ATOM 625 N N . SER A 1 84 ? 9.022 -2.781 -1.276 1.00 87.62 84 SER A N 1
ATOM 626 C CA . SER A 1 84 ? 7.601 -2.722 -1.634 1.00 87.62 84 SER A CA 1
ATOM 627 C C . SER A 1 84 ? 6.900 -1.615 -0.844 1.00 87.62 84 SER A C 1
ATOM 629 O O . SER A 1 84 ? 7.032 -1.526 0.378 1.00 87.62 84 SER A O 1
ATOM 631 N N . GLY A 1 85 ? 6.151 -0.769 -1.550 1.00 81.50 85 GLY A N 1
ATOM 632 C CA . GLY A 1 85 ? 5.366 0.311 -0.950 1.00 81.50 85 GLY A CA 1
ATOM 633 C C . GLY A 1 85 ? 3.981 -0.104 -0.479 1.00 81.50 85 GLY A C 1
ATOM 634 O O . GLY A 1 85 ? 3.198 0.754 -0.073 1.00 81.50 85 GLY A O 1
ATOM 635 N N . THR A 1 86 ? 3.634 -1.389 -0.575 1.00 83.25 86 THR A N 1
ATOM 636 C CA . THR A 1 86 ? 2.269 -1.831 -0.303 1.00 83.25 86 THR A CA 1
ATOM 637 C C . THR A 1 86 ? 2.139 -3.316 0.043 1.00 83.25 86 THR A C 1
ATOM 639 O O . THR A 1 86 ? 3.121 -4.051 0.072 1.00 83.25 86 THR A O 1
ATOM 642 N N . VAL A 1 87 ? 0.909 -3.748 0.328 1.00 88.00 87 VAL A N 1
ATOM 643 C CA . VAL A 1 87 ? 0.527 -5.108 0.735 1.00 88.00 87 VAL A CA 1
ATOM 644 C C . VAL A 1 87 ? 0.213 -6.034 -0.449 1.00 88.00 87 VAL A C 1
ATOM 646 O O . VAL A 1 87 ? -0.414 -7.071 -0.278 1.00 88.00 87 VAL A O 1
ATOM 649 N N . VAL A 1 88 ? 0.663 -5.668 -1.647 1.00 86.81 88 VAL A N 1
ATOM 650 C CA . VAL A 1 88 ? 0.575 -6.469 -2.878 1.00 86.81 88 VAL A CA 1
ATOM 651 C C . VAL A 1 88 ? 1.987 -6.901 -3.276 1.00 86.81 88 VAL A C 1
ATOM 653 O O . VAL A 1 88 ? 2.969 -6.242 -2.918 1.00 86.81 88 VAL A O 1
ATOM 656 N N . GLY A 1 89 ? 2.094 -8.003 -4.015 1.00 87.44 89 GLY A N 1
ATOM 657 C CA . GLY A 1 89 ? 3.358 -8.611 -4.417 1.00 87.44 89 GLY A CA 1
ATOM 658 C C . GLY A 1 89 ? 3.630 -9.924 -3.681 1.00 87.44 89 GLY A C 1
ATOM 659 O O . GLY A 1 89 ? 2.803 -10.386 -2.888 1.00 87.44 89 GLY A O 1
ATOM 660 N N . PRO A 1 90 ? 4.779 -10.558 -3.945 1.00 90.44 90 PRO A N 1
ATOM 661 C CA . PRO A 1 90 ? 5.050 -11.899 -3.459 1.00 90.44 90 PRO A CA 1
ATOM 662 C C . PRO A 1 90 ? 5.233 -11.910 -1.941 1.00 90.44 90 PRO A C 1
ATOM 664 O O . PRO A 1 90 ? 5.666 -10.930 -1.325 1.00 90.44 90 PRO A O 1
ATOM 667 N N . HIS A 1 91 ? 4.964 -13.061 -1.324 1.00 91.69 91 HIS A N 1
ATOM 668 C CA . HIS A 1 91 ? 5.422 -13.315 0.038 1.00 91.69 91 HIS A CA 1
ATOM 669 C C . HIS A 1 91 ? 6.945 -13.069 0.132 1.00 91.69 91 HIS A C 1
ATOM 671 O O . HIS A 1 91 ? 7.670 -13.490 -0.771 1.00 91.69 91 HIS A O 1
ATOM 677 N N . PRO A 1 92 ? 7.459 -12.421 1.199 1.00 93.19 92 PRO A N 1
ATOM 678 C CA . PRO A 1 92 ? 6.769 -12.009 2.429 1.00 93.19 92 PRO A CA 1
ATOM 679 C C . PRO A 1 92 ? 6.232 -10.568 2.448 1.00 93.19 92 PRO A C 1
ATOM 681 O O . PRO A 1 92 ? 5.775 -10.113 3.498 1.00 93.19 92 PRO A O 1
ATOM 684 N N . SER A 1 93 ? 6.277 -9.825 1.337 1.00 91.31 93 SER A N 1
ATOM 685 C CA . SER A 1 93 ? 5.984 -8.384 1.330 1.00 91.31 93 SER A CA 1
ATOM 686 C C . SER A 1 93 ? 4.595 -8.015 1.876 1.00 91.31 93 SER A C 1
ATOM 688 O O . SER A 1 93 ? 4.558 -7.159 2.764 1.00 91.31 93 SER A O 1
ATOM 690 N N . PRO A 1 94 ? 3.480 -8.665 1.475 1.00 93.06 94 PRO A N 1
ATOM 691 C CA . PRO A 1 94 ? 2.158 -8.366 2.031 1.00 93.06 94 PRO A CA 1
ATOM 692 C C . PRO A 1 94 ? 2.086 -8.465 3.555 1.00 93.06 94 PRO A C 1
ATOM 694 O O . PRO A 1 94 ? 1.596 -7.555 4.224 1.00 93.06 94 PRO A O 1
ATOM 697 N N . LEU A 1 95 ? 2.639 -9.550 4.105 1.00 94.56 95 LEU A N 1
ATOM 698 C CA . LEU A 1 95 ? 2.663 -9.800 5.542 1.00 94.56 95 LEU A CA 1
ATOM 699 C C . LEU A 1 95 ? 3.506 -8.742 6.263 1.00 94.56 95 LEU A C 1
ATOM 701 O O . LEU A 1 95 ? 3.038 -8.135 7.220 1.00 94.56 95 LEU A O 1
ATOM 705 N N . MET A 1 96 ? 4.724 -8.480 5.781 1.00 95.25 96 MET A N 1
ATOM 706 C CA . MET A 1 96 ? 5.612 -7.494 6.404 1.00 95.25 96 MET A CA 1
ATOM 707 C C . MET A 1 96 ? 5.011 -6.087 6.396 1.00 95.25 96 MET A C 1
ATOM 709 O O . MET A 1 96 ? 5.078 -5.388 7.405 1.00 95.25 96 MET A O 1
ATOM 713 N N . VAL A 1 97 ? 4.426 -5.659 5.274 1.00 95.19 97 VAL A N 1
ATOM 714 C CA . VAL A 1 97 ? 3.840 -4.318 5.178 1.00 95.19 97 VAL A CA 1
ATOM 715 C C . VAL A 1 97 ? 2.611 -4.199 6.076 1.00 95.19 97 VAL A C 1
ATOM 717 O O . VAL A 1 97 ? 2.497 -3.192 6.772 1.00 95.19 97 VAL A O 1
ATOM 720 N N . ARG A 1 98 ? 1.745 -5.223 6.149 1.00 95.69 98 ARG A N 1
ATOM 721 C CA . ARG A 1 98 ? 0.642 -5.259 7.125 1.00 95.69 98 ARG A CA 1
ATOM 722 C C . ARG A 1 98 ? 1.168 -5.108 8.550 1.00 95.69 98 ARG A C 1
ATOM 724 O O . ARG A 1 98 ? 0.666 -4.266 9.287 1.00 95.69 98 ARG A O 1
ATOM 731 N N . GLU A 1 99 ? 2.181 -5.885 8.934 1.00 96.00 99 GLU A N 1
ATOM 732 C CA . GLU A 1 99 ? 2.755 -5.817 10.283 1.00 96.00 99 GLU A CA 1
ATOM 733 C C . GLU A 1 99 ? 3.287 -4.422 10.613 1.00 96.00 99 GLU A C 1
ATOM 735 O O . GLU A 1 99 ? 3.002 -3.887 11.685 1.00 96.00 99 GLU A O 1
ATOM 740 N N . PHE A 1 100 ? 4.000 -3.785 9.683 1.00 95.94 100 PHE A N 1
ATOM 741 C CA . PHE A 1 100 ? 4.521 -2.433 9.896 1.00 95.94 100 PHE A CA 1
ATOM 742 C C . PHE A 1 100 ? 3.447 -1.347 9.895 1.00 95.94 100 PHE A C 1
ATOM 744 O O . PHE A 1 100 ? 3.649 -0.313 10.525 1.00 95.94 100 PHE A O 1
ATOM 751 N N . GLN A 1 101 ? 2.308 -1.585 9.245 1.00 97.31 101 GLN A N 1
ATOM 752 C CA . GLN A 1 101 ? 1.153 -0.688 9.283 1.00 97.31 101 GLN A CA 1
ATOM 753 C C . GLN A 1 101 ? 0.199 -0.982 10.456 1.00 97.31 101 GLN A C 1
ATOM 755 O O . GLN A 1 101 ? -0.640 -0.144 10.769 1.00 97.31 101 GLN A O 1
ATOM 760 N N . SER A 1 102 ? 0.343 -2.121 11.153 1.00 97.38 102 SER A N 1
ATOM 761 C CA . SER A 1 102 ? -0.548 -2.544 12.255 1.00 97.38 102 SER A CA 1
ATOM 762 C C . SER A 1 102 ? -0.618 -1.560 13.424 1.00 97.38 102 SER A C 1
ATOM 764 O O . SER A 1 102 ? -1.552 -1.604 14.222 1.00 97.38 102 SER A O 1
ATOM 766 N N . VAL A 1 103 ? 0.364 -0.660 13.528 1.00 98.44 103 VAL A N 1
ATOM 767 C CA . VAL A 1 103 ? 0.359 0.432 14.503 1.00 98.44 103 VAL A CA 1
ATOM 768 C C . VAL A 1 103 ? -0.904 1.291 14.384 1.00 98.44 103 VAL A C 1
ATOM 770 O O . VAL A 1 103 ? -1.444 1.692 15.407 1.00 98.44 103 VAL A O 1
ATOM 773 N N . ILE A 1 104 ? -1.437 1.472 13.168 1.00 98.62 104 ILE A N 1
ATOM 774 C CA . ILE A 1 104 ? -2.660 2.245 12.916 1.00 98.62 104 ILE A CA 1
ATOM 775 C C . ILE A 1 104 ? -3.841 1.639 13.686 1.00 98.62 104 ILE A C 1
ATOM 777 O O . ILE A 1 104 ? -4.505 2.338 14.451 1.00 98.62 104 ILE A O 1
ATOM 781 N N . GLY A 1 105 ? -4.094 0.337 13.523 1.00 98.44 105 GLY A N 1
ATOM 782 C CA . GLY A 1 105 ? -5.176 -0.357 14.221 1.00 98.44 105 GLY A CA 1
ATOM 783 C C . GLY A 1 105 ? -4.969 -0.396 15.736 1.00 98.44 105 GLY A C 1
ATOM 784 O O . GLY A 1 105 ? -5.898 -0.108 16.490 1.00 98.44 105 GLY A O 1
ATOM 785 N N . LYS A 1 106 ? -3.737 -0.670 16.187 1.00 98.62 106 LYS A N 1
ATOM 786 C CA . LYS A 1 106 ? -3.376 -0.719 17.617 1.00 98.62 106 LYS A CA 1
ATOM 787 C C . LYS A 1 106 ? -3.631 0.611 18.322 1.00 98.62 106 LYS A C 1
ATOM 789 O O . LYS A 1 106 ? -4.256 0.640 19.382 1.00 98.62 106 LYS A O 1
ATOM 794 N N . GLU A 1 107 ? -3.178 1.710 17.725 1.00 98.62 107 GLU A N 1
ATOM 795 C CA . GLU A 1 107 ? -3.420 3.052 18.254 1.00 98.62 107 GLU A CA 1
ATOM 796 C C . GLU A 1 107 ? -4.908 3.401 18.206 1.00 98.62 107 GLU A C 1
ATOM 798 O O . GLU A 1 107 ? -5.440 3.882 19.204 1.00 98.62 107 GLU A O 1
ATOM 803 N N . THR A 1 108 ? -5.602 3.067 17.112 1.00 98.62 108 THR A N 1
ATOM 804 C CA . THR A 1 108 ? -7.052 3.283 16.983 1.00 98.62 108 THR A CA 1
ATOM 805 C C . THR A 1 108 ? -7.825 2.577 18.097 1.00 98.62 108 THR A C 1
ATOM 807 O O . THR A 1 108 ? -8.685 3.193 18.719 1.00 98.62 108 THR A O 1
ATOM 810 N N . ARG A 1 109 ? -7.512 1.310 18.411 1.00 98.25 109 ARG A N 1
ATOM 811 C CA . ARG A 1 109 ? -8.155 0.576 19.517 1.00 98.25 109 ARG A CA 1
ATOM 812 C C . ARG A 1 109 ? -7.884 1.240 20.864 1.00 98.25 109 ARG A C 1
ATOM 814 O O . ARG A 1 109 ? -8.805 1.404 21.662 1.00 98.25 109 ARG A O 1
ATOM 821 N N . GLY A 1 110 ? -6.631 1.618 21.120 1.00 98.31 110 GLY A N 1
ATOM 822 C CA . GLY A 1 110 ? -6.251 2.310 22.352 1.00 98.31 110 GLY A CA 1
ATOM 823 C C . GLY A 1 110 ? -7.010 3.627 22.529 1.00 98.31 110 GLY A C 1
ATOM 824 O O . GLY A 1 110 ? -7.583 3.875 23.588 1.00 98.31 110 GLY A O 1
ATOM 825 N N . GLN A 1 111 ? -7.075 4.428 21.466 1.00 98.69 111 GLN A N 1
ATOM 826 C CA . GLN A 1 111 ? -7.777 5.710 21.441 1.00 98.69 111 GLN A CA 1
ATOM 827 C C . GLN A 1 111 ? -9.295 5.538 21.584 1.00 98.69 111 GLN A C 1
ATOM 829 O O . GLN A 1 111 ? -9.906 6.253 22.371 1.00 98.69 111 GLN A O 1
ATOM 834 N N . ALA A 1 112 ? -9.903 4.572 20.892 1.00 98.12 112 ALA A N 1
ATOM 835 C CA . ALA A 1 112 ? -11.334 4.275 20.982 1.00 98.12 112 ALA A CA 1
ATOM 836 C C . ALA A 1 112 ? -11.753 3.905 22.416 1.00 98.12 112 ALA A C 1
ATOM 838 O O . ALA A 1 112 ? -12.675 4.499 22.983 1.00 98.12 112 ALA A O 1
ATOM 839 N N . ASN A 1 113 ? -10.993 3.008 23.054 1.00 97.69 113 ASN A N 1
ATOM 840 C CA . ASN A 1 113 ? -11.211 2.638 24.451 1.00 97.69 113 ASN A CA 1
ATOM 841 C C . ASN A 1 113 ? -11.063 3.839 25.396 1.00 97.69 113 ASN A C 1
ATOM 843 O O . ASN A 1 113 ? -11.833 3.970 26.343 1.00 97.69 113 ASN A O 1
ATOM 847 N N . GLN A 1 114 ? -10.098 4.727 25.144 1.00 98.31 114 GLN A N 1
ATOM 848 C CA . GLN A 1 114 ? -9.891 5.919 25.966 1.00 98.31 114 GLN A CA 1
ATOM 849 C C . GLN A 1 114 ? -11.005 6.964 25.792 1.00 98.31 114 GLN A C 1
ATOM 851 O O . GLN A 1 114 ? -11.381 7.617 26.763 1.00 98.31 114 GLN A O 1
ATOM 856 N N . LEU A 1 115 ? -11.502 7.155 24.568 1.00 97.94 115 LEU A N 1
ATOM 857 C CA . LEU A 1 115 ? -12.427 8.239 24.226 1.00 97.94 115 LEU A CA 1
ATOM 858 C C . LEU A 1 115 ? -13.895 7.885 24.478 1.00 97.94 115 LEU A C 1
ATOM 860 O O . LEU A 1 115 ? -14.648 8.745 24.929 1.00 97.94 115 LEU A O 1
ATOM 864 N N . TRP A 1 116 ? -14.309 6.648 24.193 1.00 96.56 116 TRP A N 1
ATOM 865 C CA . TRP A 1 116 ? -15.706 6.219 24.346 1.00 96.56 116 TRP A CA 1
ATOM 866 C C . TRP A 1 116 ? -15.876 4.839 24.997 1.00 96.56 116 TRP A C 1
ATOM 868 O O . TRP A 1 116 ? -16.986 4.314 25.036 1.00 96.56 116 TRP A O 1
ATOM 878 N N . GLY A 1 117 ? -14.808 4.260 25.558 1.00 96.94 117 GLY A N 1
ATOM 879 C CA . GLY A 1 117 ? -14.903 3.068 26.408 1.00 96.94 117 GLY A CA 1
ATOM 880 C C . GLY A 1 117 ? -15.096 1.746 25.666 1.00 96.94 117 GLY A C 1
ATOM 881 O O . GLY A 1 117 ? -15.482 0.760 26.291 1.00 96.94 117 GLY A O 1
ATOM 882 N N . GLY A 1 118 ? -14.842 1.697 24.356 1.00 95.69 118 GLY A N 1
ATOM 883 C CA . GLY A 1 118 ? -15.009 0.473 23.578 1.00 95.69 118 GLY A CA 1
ATOM 884 C C . GLY A 1 118 ? -14.393 0.540 22.186 1.00 95.69 118 GLY A C 1
ATOM 885 O O . GLY A 1 118 ? -13.652 1.461 21.850 1.00 95.69 118 GLY A O 1
ATOM 886 N N . LYS A 1 119 ? -14.718 -0.456 21.360 1.00 96.62 119 LYS A N 1
ATOM 887 C CA . LYS A 1 119 ? -14.297 -0.528 19.956 1.00 96.62 119 LYS A CA 1
ATOM 888 C C . LYS A 1 119 ? -15.244 0.267 19.038 1.00 96.62 119 LYS A C 1
ATOM 890 O O . LYS A 1 119 ? -16.376 0.531 19.436 1.00 96.62 119 LYS A O 1
ATOM 895 N N . PRO A 1 120 ? -14.793 0.704 17.852 1.00 97.38 120 PRO A N 1
ATOM 896 C CA . PRO A 1 120 ? -15.664 1.345 16.863 1.00 97.38 120 PRO A CA 1
ATOM 897 C C . PRO A 1 120 ? -16.670 0.345 16.276 1.00 97.38 120 PRO A C 1
ATOM 899 O O . PRO A 1 120 ? -16.294 -0.795 16.044 1.00 97.38 120 PRO A O 1
ATOM 902 N N . ASP A 1 121 ? -17.888 0.769 15.928 1.00 98.06 121 ASP A N 1
ATOM 903 C CA . ASP A 1 121 ? -18.844 -0.092 15.202 1.00 98.06 121 ASP A CA 1
ATOM 904 C C . ASP A 1 121 ? -18.444 -0.315 13.734 1.00 98.06 121 ASP A C 1
ATOM 906 O O . ASP A 1 121 ? -18.759 -1.337 13.120 1.00 98.06 121 ASP A O 1
ATOM 910 N N . VAL A 1 122 ? -17.780 0.678 13.134 1.00 98.50 122 VAL A N 1
ATOM 911 C CA . VAL A 1 122 ? -17.391 0.675 11.722 1.00 98.50 122 VAL A CA 1
ATOM 912 C C . VAL A 1 122 ? -16.004 1.286 11.563 1.00 98.50 122 VAL A C 1
ATOM 914 O O . VAL A 1 122 ? -15.730 2.372 12.072 1.00 98.50 122 VAL A O 1
ATOM 917 N N . LEU A 1 123 ? -15.149 0.616 10.796 1.00 98.62 123 LEU A N 1
ATOM 918 C CA . LEU A 1 123 ? -13.862 1.123 10.336 1.00 98.62 123 LEU A CA 1
ATOM 919 C C . LEU A 1 123 ? -13.905 1.322 8.826 1.00 98.62 123 LEU A C 1
ATOM 921 O O . LEU A 1 123 ? -14.330 0.434 8.090 1.00 98.62 123 LEU A O 1
ATOM 925 N N . VAL A 1 124 ? -13.436 2.478 8.362 1.00 98.56 124 VAL A N 1
ATOM 926 C CA . VAL A 1 124 ? -13.452 2.840 6.942 1.00 98.56 124 VAL A CA 1
ATOM 927 C C . VAL A 1 124 ? -12.053 3.247 6.507 1.00 98.56 124 VAL A C 1
ATOM 929 O O . VAL A 1 124 ? -11.412 4.065 7.163 1.00 98.56 124 VAL A O 1
ATOM 932 N N . ALA A 1 125 ? -11.584 2.692 5.393 1.00 98.19 125 ALA A N 1
ATOM 933 C CA . ALA A 1 125 ? -10.286 3.027 4.820 1.00 98.19 125 ALA A CA 1
ATOM 934 C C . ALA A 1 125 ? -10.321 2.963 3.292 1.00 98.19 125 ALA A C 1
ATOM 936 O O . ALA A 1 125 ? -11.045 2.155 2.706 1.00 98.19 125 ALA A O 1
ATOM 937 N N . CYS A 1 126 ? -9.521 3.798 2.628 1.00 95.62 126 CYS A N 1
ATOM 938 C CA . CYS A 1 126 ? -9.389 3.728 1.178 1.00 95.62 126 CYS A CA 1
ATOM 939 C C . CYS A 1 126 ? -8.509 2.540 0.764 1.00 95.62 126 CYS A C 1
ATOM 941 O O . CYS A 1 126 ? -7.478 2.240 1.376 1.00 95.62 126 CYS A O 1
ATOM 943 N N . VAL A 1 127 ? -8.896 1.880 -0.322 1.00 95.00 127 VAL A N 1
ATOM 944 C CA . VAL A 1 127 ? -8.208 0.720 -0.881 1.00 95.00 127 VAL A CA 1
ATOM 945 C C . VAL A 1 127 ? -7.742 1.077 -2.285 1.00 95.00 127 VAL A C 1
ATOM 947 O O . VAL A 1 127 ? -8.478 0.994 -3.260 1.00 95.00 127 VAL A O 1
ATOM 950 N N . GLY A 1 128 ? -6.494 1.539 -2.364 1.00 89.81 128 GLY A N 1
ATOM 951 C CA . GLY A 1 128 ? -5.717 1.462 -3.598 1.00 89.81 128 GLY A CA 1
ATOM 952 C C . GLY A 1 128 ? -5.040 0.100 -3.641 1.00 89.81 128 GLY A C 1
ATOM 953 O O . GLY A 1 128 ? -5.619 -0.895 -4.041 1.00 89.81 128 GLY A O 1
ATOM 954 N N . SER A 1 129 ? -3.823 0.037 -3.112 1.00 87.06 129 SER A N 1
ATOM 955 C CA . SER A 1 129 ? -3.102 -1.226 -2.931 1.00 87.06 129 SER A CA 1
ATOM 956 C C . SER A 1 129 ? -3.238 -1.822 -1.520 1.00 87.06 129 SER A C 1
ATOM 958 O O . SER A 1 129 ? -2.689 -2.881 -1.260 1.00 87.06 129 SER A O 1
ATOM 960 N N . GLY A 1 130 ? -3.976 -1.163 -0.614 1.00 93.19 130 GLY A N 1
ATOM 961 C CA . GLY A 1 130 ? -4.499 -1.763 0.625 1.00 93.19 130 GLY A CA 1
ATOM 962 C C . GLY A 1 130 ? -3.667 -1.615 1.906 1.00 93.19 130 GLY A C 1
ATOM 963 O O . GLY A 1 130 ? -4.116 -2.059 2.958 1.00 93.19 130 GLY A O 1
ATOM 964 N N . SER A 1 131 ? -2.485 -0.989 1.880 1.00 94.94 131 SER A N 1
ATOM 965 C CA . SER A 1 131 ? -1.576 -0.975 3.045 1.00 94.94 131 SER A CA 1
ATOM 966 C C . SER A 1 131 ? -2.134 -0.262 4.280 1.00 94.94 131 SER A C 1
ATOM 968 O O . SER A 1 131 ? -2.040 -0.794 5.384 1.00 94.94 131 SER A O 1
ATOM 970 N N . ASN A 1 132 ? -2.749 0.908 4.098 1.00 95.88 132 ASN A N 1
ATOM 971 C CA . ASN A 1 132 ? -3.393 1.652 5.184 1.00 95.88 132 ASN A CA 1
ATOM 972 C C . ASN A 1 132 ? -4.613 0.892 5.737 1.00 95.88 132 ASN A C 1
ATOM 974 O O . ASN A 1 132 ? -4.751 0.750 6.950 1.00 95.88 132 ASN A O 1
ATOM 978 N N . ALA A 1 133 ? -5.440 0.339 4.842 1.00 97.38 133 ALA A N 1
ATOM 979 C CA . ALA A 1 133 ? -6.645 -0.395 5.196 1.00 97.38 133 ALA A CA 1
ATOM 980 C C . ALA A 1 133 ? -6.306 -1.646 6.009 1.00 97.38 133 ALA A C 1
ATOM 982 O O . ALA A 1 133 ? -6.841 -1.828 7.095 1.00 97.38 133 ALA A O 1
ATOM 983 N N . LEU A 1 134 ? -5.347 -2.461 5.555 1.00 96.69 134 LEU A N 1
ATOM 984 C CA . LEU A 1 134 ? -4.900 -3.620 6.328 1.00 96.69 134 LEU A CA 1
ATOM 985 C C . LEU A 1 134 ? -4.225 -3.222 7.645 1.00 96.69 134 LEU A C 1
ATOM 987 O O . LEU A 1 134 ? -4.403 -3.923 8.635 1.00 96.69 134 LEU A O 1
ATOM 991 N N . GLY A 1 135 ? -3.493 -2.106 7.688 1.00 97.69 135 GLY A N 1
ATOM 992 C CA . GLY A 1 135 ? -2.929 -1.581 8.934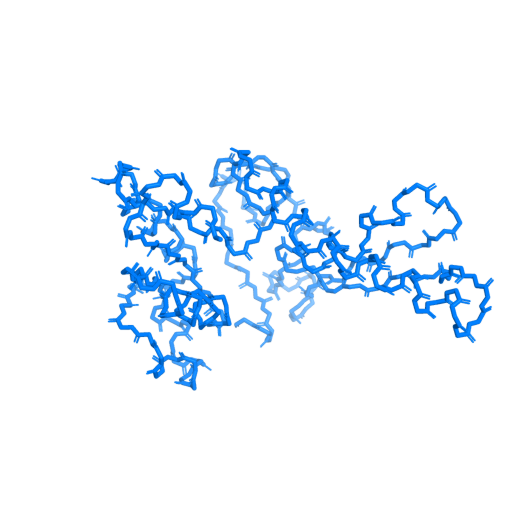 1.00 97.69 135 GLY A CA 1
ATOM 993 C C . GLY A 1 135 ? -3.987 -1.225 9.980 1.00 97.69 135 GLY A C 1
ATOM 994 O O . GLY A 1 135 ? -3.803 -1.513 11.162 1.00 97.69 135 GLY A O 1
ATOM 995 N N . LEU A 1 136 ? -5.102 -0.639 9.539 1.00 98.44 136 LEU A N 1
ATOM 996 C CA . LEU A 1 136 ? -6.245 -0.307 10.388 1.00 98.44 136 LEU A CA 1
ATOM 997 C C . LEU A 1 136 ? -7.045 -1.556 10.780 1.00 98.44 136 LEU A C 1
ATOM 999 O O . LEU A 1 136 ? -7.329 -1.773 11.953 1.00 98.44 136 LEU A O 1
ATOM 1003 N N . PHE A 1 137 ? -7.404 -2.379 9.798 1.00 98.38 137 PHE A N 1
ATOM 1004 C CA . PHE A 1 137 ? -8.340 -3.489 9.959 1.00 98.38 137 PHE A CA 1
ATOM 1005 C C . PHE A 1 137 ? -7.745 -4.690 10.686 1.00 98.38 137 PHE A C 1
ATOM 1007 O O . PHE A 1 137 ? -8.483 -5.408 11.353 1.00 98.38 137 PHE A O 1
ATOM 1014 N N . HIS A 1 138 ? -6.433 -4.929 10.574 1.00 97.62 138 HIS A N 1
ATOM 1015 C CA . HIS A 1 138 ? -5.825 -6.153 11.100 1.00 97.62 138 HIS A CA 1
ATOM 1016 C C . HIS A 1 138 ? -6.076 -6.346 12.598 1.00 97.62 138 HIS A C 1
ATOM 1018 O O . HIS A 1 138 ? -6.356 -7.464 13.023 1.00 97.62 138 HIS A O 1
ATOM 1024 N N . GLU A 1 139 ? -6.030 -5.262 13.371 1.00 97.81 139 GLU A N 1
ATOM 1025 C CA . GLU A 1 139 ? -6.272 -5.285 14.814 1.00 97.81 139 GLU A CA 1
ATOM 1026 C C . GLU A 1 139 ? -7.713 -5.697 15.167 1.00 97.81 139 GLU A C 1
ATOM 1028 O O . GLU A 1 139 ? -7.940 -6.241 16.242 1.00 97.81 139 GLU A O 1
ATOM 1033 N N . PHE A 1 140 ? -8.681 -5.469 14.275 1.00 98.25 140 PHE A N 1
ATOM 1034 C CA . PHE A 1 140 ? -10.118 -5.670 14.508 1.00 98.25 140 PHE A CA 1
ATOM 1035 C C . PHE A 1 140 ? -10.709 -6.853 13.733 1.00 98.25 140 PHE A C 1
ATOM 1037 O O . PHE A 1 140 ? -11.899 -7.112 13.830 1.00 98.25 140 PHE A O 1
ATOM 1044 N N . VAL A 1 141 ? -9.900 -7.606 12.981 1.00 96.25 141 VAL A N 1
ATOM 1045 C CA . VAL A 1 141 ? -10.390 -8.697 12.115 1.00 96.25 141 VAL A CA 1
ATOM 1046 C C . VAL A 1 141 ? -11.107 -9.823 12.876 1.00 96.25 141 VAL A C 1
ATOM 1048 O O . VAL A 1 141 ? -11.903 -10.543 12.287 1.00 96.25 141 VAL A O 1
ATOM 1051 N N . GLY A 1 142 ? -10.820 -9.984 14.172 1.00 96.81 142 GLY A N 1
ATOM 1052 C CA . GLY A 1 142 ? -11.487 -10.955 15.047 1.00 96.81 142 GLY A CA 1
ATOM 1053 C C . GLY A 1 142 ? -12.714 -10.412 15.786 1.00 96.81 142 GLY A C 1
ATOM 1054 O O . GLY A 1 142 ? -13.355 -11.168 16.509 1.00 96.81 142 GLY A O 1
ATOM 1055 N N . ASP A 1 143 ? -13.033 -9.124 15.647 1.00 97.75 143 ASP A N 1
ATOM 1056 C CA . ASP A 1 143 ? -14.216 -8.516 16.252 1.00 97.75 143 ASP A CA 1
ATOM 1057 C C . ASP A 1 143 ? -15.403 -8.600 15.274 1.00 97.75 143 ASP A C 1
ATOM 1059 O O . ASP A 1 143 ? -15.571 -7.734 14.419 1.00 97.75 143 ASP A O 1
ATOM 1063 N N . GLU A 1 144 ? -16.229 -9.645 15.386 1.00 96.06 144 GLU A N 1
ATOM 1064 C CA . GLU A 1 144 ? -17.321 -9.937 14.431 1.00 96.06 144 GLU A CA 1
ATOM 1065 C C . GLU A 1 144 ? -18.408 -8.846 14.338 1.00 96.06 144 GLU A C 1
ATOM 1067 O O . GLU A 1 144 ? -19.103 -8.729 13.330 1.00 96.06 144 GLU A O 1
ATOM 1072 N N . ASP A 1 145 ? -18.557 -8.038 15.383 1.00 96.88 145 ASP A N 1
ATOM 1073 C CA . ASP A 1 145 ? -19.474 -6.901 15.477 1.00 96.88 145 ASP A CA 1
ATOM 1074 C C . ASP A 1 145 ? -18.894 -5.596 14.904 1.00 96.88 145 ASP A C 1
ATOM 1076 O O . ASP A 1 145 ? -19.633 -4.626 14.732 1.00 96.88 145 ASP A O 1
ATOM 1080 N N . VAL A 1 146 ? -17.603 -5.565 14.553 1.00 98.38 146 VAL A N 1
ATOM 1081 C CA . VAL A 1 146 ? -16.954 -4.404 13.930 1.00 98.38 146 VAL A CA 1
ATOM 1082 C C . VAL A 1 146 ? -16.996 -4.541 12.414 1.00 98.38 146 VAL A C 1
ATOM 1084 O O . VAL A 1 146 ? -16.380 -5.422 11.815 1.00 98.38 146 VAL A O 1
ATOM 1087 N N . ARG A 1 147 ? -17.689 -3.620 11.743 1.00 98.50 147 ARG A N 1
ATOM 1088 C CA . ARG A 1 147 ? -17.790 -3.630 10.281 1.00 98.50 147 ARG A CA 1
ATOM 1089 C C . ARG A 1 147 ? -16.554 -3.002 9.641 1.00 98.50 147 ARG A C 1
ATOM 1091 O O . ARG A 1 147 ? -16.265 -1.828 9.857 1.00 98.50 147 ARG A O 1
ATOM 1098 N N . LEU A 1 148 ? -15.868 -3.750 8.782 1.00 98.50 148 LEU A N 1
ATOM 1099 C CA . LEU A 1 148 ? -14.684 -3.288 8.052 1.00 98.50 148 LEU A CA 1
ATOM 1100 C C . LEU A 1 148 ? -15.067 -2.901 6.617 1.00 98.50 148 LEU A C 1
ATOM 1102 O O . LEU A 1 148 ? -15.521 -3.746 5.849 1.00 98.50 148 LEU A O 1
ATOM 1106 N N . VAL A 1 149 ? -14.902 -1.629 6.249 1.00 98.44 149 VAL A N 1
ATOM 1107 C CA . VAL A 1 149 ? -15.341 -1.085 4.955 1.00 98.44 149 VAL A CA 1
ATOM 1108 C C . VAL A 1 149 ? -14.153 -0.525 4.172 1.00 98.44 149 VAL A C 1
ATOM 1110 O O . VAL A 1 149 ? -13.624 0.546 4.478 1.00 98.44 149 VAL A O 1
ATOM 1113 N N . GLY A 1 150 ? -13.744 -1.247 3.130 1.00 97.81 150 GLY A N 1
ATOM 1114 C CA . GLY A 1 150 ? -12.754 -0.787 2.157 1.00 97.81 150 GLY A CA 1
ATOM 1115 C C . GLY A 1 150 ? -13.401 0.006 1.021 1.00 97.81 150 GLY A C 1
ATOM 1116 O O . GLY A 1 150 ? -14.377 -0.451 0.434 1.00 97.81 150 GLY A O 1
ATOM 1117 N N . ILE A 1 151 ? -12.857 1.181 0.699 1.00 97.44 151 ILE A N 1
ATOM 1118 C CA . ILE A 1 151 ? -13.377 2.061 -0.358 1.00 97.44 151 ILE A CA 1
ATOM 1119 C C . ILE A 1 151 ? -12.402 2.113 -1.535 1.00 97.44 151 ILE A C 1
ATOM 1121 O O . ILE A 1 151 ? -11.324 2.700 -1.419 1.00 97.44 151 ILE A O 1
ATOM 1125 N N . GLU A 1 152 ? -12.786 1.543 -2.675 1.00 96.19 152 GLU A N 1
ATOM 1126 C CA . GLU A 1 152 ? -12.025 1.650 -3.924 1.00 96.19 152 GLU A CA 1
ATOM 1127 C C . GLU A 1 152 ? -12.479 2.847 -4.777 1.00 96.19 152 GLU A C 1
ATOM 1129 O O . GLU A 1 152 ? -13.605 3.333 -4.660 1.00 96.19 152 GLU A O 1
ATOM 1134 N N . ALA A 1 153 ? -11.607 3.338 -5.664 1.00 95.69 153 ALA A N 1
ATOM 1135 C CA . ALA A 1 153 ? -11.944 4.473 -6.518 1.00 95.69 153 ALA A CA 1
ATOM 1136 C C . ALA A 1 153 ? -12.730 4.038 -7.767 1.00 95.69 153 ALA A C 1
ATOM 1138 O O . ALA A 1 153 ? -12.210 3.355 -8.651 1.00 95.69 153 ALA A O 1
ATOM 1139 N N . ALA A 1 154 ? -13.968 4.522 -7.874 1.00 96.00 154 ALA A N 1
ATOM 1140 C CA . ALA A 1 154 ? -14.839 4.293 -9.027 1.00 96.00 154 ALA A CA 1
ATOM 1141 C C . ALA A 1 154 ? -14.504 5.171 -10.252 1.00 96.00 154 ALA A C 1
ATOM 1143 O O . ALA A 1 154 ? -15.144 5.026 -11.285 1.00 96.00 154 ALA A O 1
ATOM 1144 N N . GLY A 1 155 ? -13.526 6.083 -10.162 1.00 94.88 155 GLY A N 1
ATOM 1145 C CA . GLY A 1 155 ? -13.114 6.949 -11.274 1.00 94.88 155 GLY A CA 1
ATOM 1146 C C . GLY A 1 155 ? -14.280 7.742 -11.877 1.00 94.88 155 GLY A C 1
ATOM 1147 O O . GLY A 1 155 ? -14.920 8.516 -11.170 1.00 94.88 155 GLY A O 1
ATOM 1148 N N . LEU A 1 156 ? -14.558 7.547 -13.169 1.00 95.38 156 LEU A N 1
ATOM 1149 C CA . LEU A 1 156 ? -15.694 8.170 -13.870 1.00 95.38 156 LEU A CA 1
ATOM 1150 C C . LEU A 1 156 ? -16.997 7.345 -13.783 1.00 95.38 156 LEU A C 1
ATOM 1152 O O . LEU A 1 156 ? -17.943 7.607 -14.521 1.00 95.38 156 LEU A O 1
ATOM 1156 N N . GLY A 1 157 ? -17.041 6.352 -12.893 1.00 95.38 157 GLY A N 1
ATOM 1157 C CA . GLY A 1 157 ? -18.116 5.372 -12.739 1.00 95.38 157 GLY A CA 1
ATOM 1158 C C . GLY A 1 157 ? -17.654 3.971 -13.141 1.00 95.38 157 GLY A C 1
ATOM 1159 O O . GLY A 1 157 ? -16.825 3.825 -14.041 1.00 95.38 157 GLY A O 1
ATOM 1160 N N . LEU A 1 158 ? -18.196 2.934 -12.496 1.00 94.31 158 LEU A N 1
ATOM 1161 C CA . LEU A 1 158 ? -17.814 1.541 -12.775 1.00 94.31 158 LEU A CA 1
ATOM 1162 C C . LEU A 1 158 ? -18.131 1.147 -14.226 1.00 94.31 158 LEU A C 1
ATOM 1164 O O . LEU A 1 158 ? -17.272 0.612 -14.917 1.00 94.31 158 LEU A O 1
ATOM 1168 N N . ASP A 1 159 ? -19.291 1.561 -14.739 1.00 93.50 159 ASP A N 1
ATOM 1169 C CA . ASP A 1 159 ? -19.724 1.254 -16.111 1.00 93.50 159 ASP A CA 1
ATOM 1170 C C . ASP A 1 159 ? -18.911 1.982 -17.197 1.00 93.50 159 ASP A C 1
ATOM 1172 O O . ASP A 1 159 ? -19.037 1.695 -18.384 1.00 93.50 159 ASP A O 1
ATOM 1176 N N . SER A 1 160 ? -18.071 2.951 -16.817 1.00 93.88 160 SER A N 1
ATOM 1177 C CA . SER A 1 160 ? -17.276 3.728 -17.776 1.00 93.88 160 SER A CA 1
ATOM 1178 C C . SER A 1 160 ? -16.029 2.993 -18.280 1.00 93.88 160 SER A C 1
ATOM 1180 O O . SER A 1 160 ? -15.359 3.488 -19.190 1.00 93.88 160 SER A O 1
ATOM 1182 N N . GLY A 1 161 ? -15.644 1.889 -17.627 1.00 90.75 161 GLY A N 1
ATOM 1183 C CA . GLY A 1 161 ? -14.339 1.240 -17.808 1.00 90.75 161 GLY A CA 1
ATOM 1184 C C . GLY A 1 161 ? -13.145 2.095 -17.351 1.00 90.75 161 GLY A C 1
ATOM 1185 O O . GLY A 1 161 ? -11.993 1.706 -17.522 1.00 90.75 161 GLY A O 1
ATOM 1186 N N . LYS A 1 162 ? -13.391 3.280 -16.772 1.00 94.25 162 LYS A N 1
ATOM 1187 C CA . LYS A 1 162 ? -12.376 4.217 -16.271 1.00 94.25 162 LYS A CA 1
ATOM 1188 C C . LYS A 1 162 ? -12.479 4.340 -14.754 1.00 94.25 162 LYS A C 1
ATOM 1190 O O . LYS A 1 162 ? -12.897 5.373 -14.229 1.00 94.25 162 LYS A O 1
ATOM 1195 N N . HIS A 1 163 ? -12.033 3.298 -14.061 1.00 94.50 163 HIS A N 1
ATOM 1196 C CA . HIS A 1 163 ? -11.977 3.204 -12.599 1.00 94.50 163 HIS A CA 1
ATOM 1197 C C . HIS A 1 163 ? -10.706 2.474 -12.133 1.00 94.50 163 HIS A C 1
ATOM 1199 O O . HIS A 1 163 ? -9.874 2.054 -12.939 1.00 94.50 163 HIS A O 1
ATOM 1205 N N . SER A 1 164 ? -10.545 2.310 -10.820 1.00 94.25 164 SER A N 1
ATOM 1206 C CA . SER A 1 164 ? -9.501 1.473 -10.219 1.00 94.25 164 SER A CA 1
ATOM 1207 C C . SER A 1 164 ? -10.051 0.558 -9.114 1.00 94.25 164 SER A C 1
ATOM 1209 O O . SER A 1 164 ? -9.333 0.238 -8.171 1.00 94.25 164 SER A O 1
ATOM 1211 N N . ALA A 1 165 ? -11.333 0.188 -9.211 1.00 95.50 165 ALA A N 1
ATOM 1212 C CA . ALA A 1 165 ? -12.023 -0.714 -8.289 1.00 95.50 165 ALA A CA 1
ATOM 1213 C C . ALA A 1 165 ? -11.781 -2.194 -8.624 1.00 95.50 165 ALA A C 1
ATOM 1215 O O . ALA A 1 165 ? -12.568 -2.833 -9.316 1.00 95.50 165 ALA A O 1
ATOM 1216 N N . THR A 1 166 ? -10.635 -2.708 -8.189 1.00 94.56 166 THR A N 1
ATOM 1217 C CA . THR A 1 166 ? -10.168 -4.067 -8.492 1.00 94.56 166 THR A CA 1
ATOM 1218 C C . THR A 1 166 ? -10.942 -5.161 -7.765 1.00 94.56 166 THR A C 1
ATOM 1220 O O . THR A 1 166 ? -11.205 -6.201 -8.353 1.00 94.56 166 THR A O 1
ATOM 1223 N N . LEU A 1 167 ? -11.327 -4.942 -6.509 1.00 94.69 167 LEU A N 1
ATOM 1224 C CA . LEU A 1 167 ? -12.059 -5.912 -5.694 1.00 94.69 167 LEU A CA 1
ATOM 1225 C C . LEU A 1 167 ? -13.548 -5.924 -6.041 1.00 94.69 167 LEU A C 1
ATOM 1227 O O . LEU A 1 167 ? -14.197 -6.955 -5.896 1.00 94.69 167 LEU A O 1
ATOM 1231 N N . ALA A 1 168 ? -14.092 -4.784 -6.473 1.00 94.69 168 ALA A N 1
ATOM 1232 C CA . ALA A 1 168 ? -15.502 -4.669 -6.821 1.00 94.69 168 ALA A CA 1
ATOM 1233 C C . ALA A 1 168 ? -15.848 -5.303 -8.177 1.00 94.69 168 ALA A C 1
ATOM 1235 O O . ALA A 1 168 ? -16.913 -5.902 -8.300 1.00 94.69 168 ALA A O 1
ATOM 1236 N N . VAL A 1 169 ? -14.993 -5.128 -9.194 1.00 94.88 169 VAL A N 1
ATOM 1237 C CA . VAL A 1 169 ? -15.308 -5.520 -10.585 1.00 94.88 169 VAL A CA 1
ATOM 1238 C C . VAL A 1 169 ? -14.149 -6.184 -11.334 1.00 94.88 169 VAL A C 1
ATOM 1240 O O . VAL A 1 169 ? -14.245 -6.386 -12.539 1.00 94.88 169 VAL A O 1
ATOM 1243 N N . GLY A 1 170 ? -13.033 -6.464 -10.661 1.00 94.31 170 GLY A N 1
ATOM 1244 C CA . GLY A 1 170 ? -11.906 -7.165 -11.267 1.00 94.31 170 GLY A CA 1
ATOM 1245 C C . GLY A 1 170 ? -12.017 -8.680 -11.148 1.00 94.31 170 GLY A C 1
ATOM 1246 O O . GLY A 1 170 ? -12.855 -9.217 -10.425 1.00 94.31 170 GLY A O 1
ATOM 1247 N N . ASP A 1 171 ? -11.087 -9.359 -11.808 1.00 95.38 171 ASP A N 1
ATOM 1248 C CA . ASP A 1 171 ? -11.006 -10.812 -11.869 1.00 95.38 171 ASP A CA 1
ATOM 1249 C C . ASP A 1 171 ? -9.747 -11.323 -11.175 1.00 95.38 171 ASP A C 1
ATOM 1251 O O . ASP A 1 171 ? -8.741 -10.619 -11.046 1.00 95.38 171 ASP A O 1
ATOM 1255 N N . VAL A 1 172 ? -9.782 -12.580 -10.736 1.00 96.12 172 VAL A N 1
ATOM 1256 C CA . VAL A 1 172 ? -8.599 -13.230 -10.168 1.00 96.12 172 VAL A CA 1
ATOM 1257 C C . VAL A 1 172 ? -7.540 -13.394 -11.258 1.00 96.12 172 VAL A C 1
ATOM 1259 O O . VAL A 1 172 ? -7.793 -13.951 -12.324 1.00 96.12 172 VAL A O 1
ATOM 1262 N N . GLY A 1 173 ? -6.320 -12.961 -10.968 1.00 94.75 173 GLY A N 1
ATOM 1263 C CA . GLY A 1 173 ? -5.178 -13.135 -11.850 1.00 94.75 173 GLY A CA 1
ATOM 1264 C C . GLY A 1 173 ? -3.863 -13.125 -11.085 1.00 94.75 173 GLY A C 1
ATOM 1265 O O . GLY A 1 173 ? -3.814 -12.915 -9.870 1.00 94.75 173 GLY A O 1
ATOM 1266 N N . VAL A 1 174 ? -2.774 -13.389 -11.802 1.00 93.00 174 VAL A N 1
ATOM 1267 C CA . VAL A 1 174 ? -1.424 -13.412 -11.235 1.00 93.00 174 VAL A CA 1
ATOM 1268 C C . VAL A 1 174 ? -0.630 -12.258 -11.816 1.00 93.00 174 VAL A C 1
ATOM 1270 O O . VAL A 1 174 ? -0.389 -12.194 -13.017 1.00 93.00 174 VAL A O 1
ATOM 1273 N N . TYR A 1 175 ? -0.184 -11.357 -10.948 1.00 87.94 175 TYR A N 1
ATOM 1274 C CA . TYR A 1 175 ? 0.602 -10.202 -11.351 1.00 87.94 175 TYR A CA 1
ATOM 1275 C C . TYR A 1 175 ? 1.668 -9.880 -10.311 1.00 87.94 175 TYR A C 1
ATOM 1277 O O . TYR A 1 175 ? 1.428 -9.962 -9.105 1.00 87.94 175 TYR A O 1
ATOM 1285 N N . HIS A 1 176 ? 2.873 -9.559 -10.792 1.00 83.69 176 HIS A N 1
ATOM 1286 C CA . HIS A 1 176 ? 4.046 -9.251 -9.964 1.00 83.69 176 HIS A CA 1
ATOM 1287 C C . HIS A 1 176 ? 4.279 -10.251 -8.814 1.00 83.69 176 HIS A C 1
ATOM 1289 O O . HIS A 1 176 ? 4.597 -9.858 -7.697 1.00 83.69 176 HIS A O 1
ATOM 1295 N N . GLY A 1 177 ? 4.122 -11.553 -9.078 1.00 85.69 177 GLY A N 1
ATOM 1296 C CA . GLY A 1 177 ? 4.417 -12.609 -8.102 1.00 85.69 177 GLY A CA 1
ATOM 1297 C C . GLY A 1 177 ? 3.339 -12.847 -7.038 1.00 85.69 177 GLY A C 1
ATOM 1298 O O . GLY A 1 177 ? 3.598 -13.578 -6.085 1.00 85.69 177 GLY A O 1
ATOM 1299 N N . SER A 1 178 ? 2.141 -12.272 -7.188 1.00 90.44 178 SER A N 1
ATOM 1300 C CA . SER A 1 178 ? 0.984 -12.548 -6.324 1.00 90.44 178 SER A CA 1
ATOM 1301 C C . SER A 1 178 ? -0.272 -12.871 -7.124 1.00 90.44 178 SER A C 1
ATOM 1303 O O . SER A 1 178 ? -0.527 -12.240 -8.148 1.00 90.44 178 SER A O 1
ATOM 1305 N N . MET A 1 179 ? -1.068 -13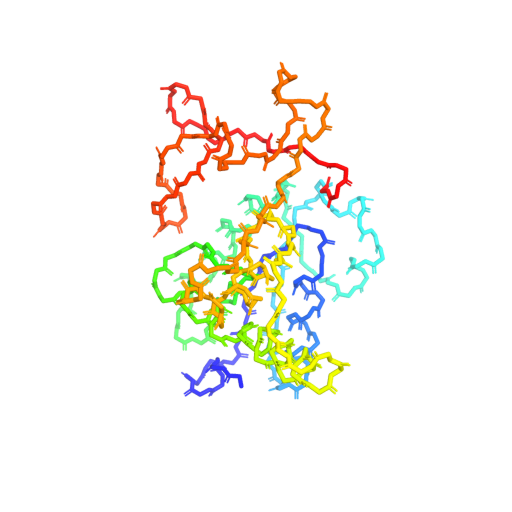.818 -6.622 1.00 93.25 179 MET A N 1
ATOM 1306 C CA . MET A 1 179 ? -2.447 -14.031 -7.060 1.00 93.25 179 MET A CA 1
ATOM 1307 C C . MET A 1 179 ? -3.364 -13.074 -6.292 1.00 93.25 179 MET A C 1
ATOM 1309 O O . MET A 1 179 ? -3.328 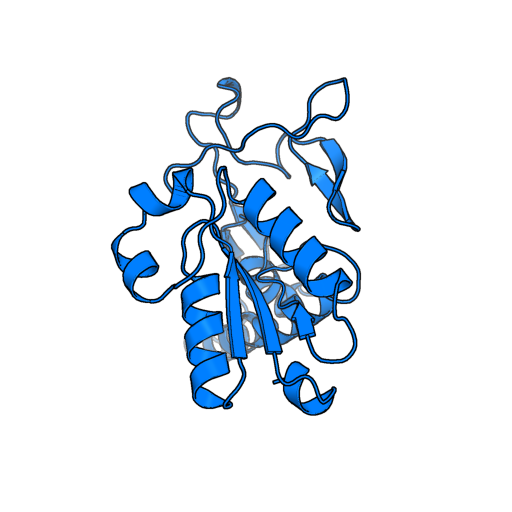-13.050 -5.062 1.00 93.25 179 MET A O 1
ATOM 1313 N N . SER A 1 180 ? -4.137 -12.262 -7.006 1.00 93.00 180 SER A N 1
ATOM 1314 C CA . SER A 1 180 ? -5.032 -11.242 -6.445 1.00 93.00 180 SER A CA 1
ATOM 1315 C C . SER A 1 180 ? -6.144 -10.915 -7.447 1.00 93.00 180 SER A C 1
ATOM 1317 O O . SER A 1 180 ? -6.138 -11.426 -8.562 1.00 93.00 180 SER A O 1
ATOM 1319 N N . TYR A 1 181 ? -7.073 -10.042 -7.068 1.00 94.31 181 TYR A N 1
ATOM 1320 C CA . TYR A 1 181 ? -7.982 -9.392 -8.011 1.00 94.31 181 TYR A CA 1
ATOM 1321 C C . TYR A 1 181 ? -7.253 -8.310 -8.811 1.00 94.31 181 TYR A C 1
ATOM 1323 O O . TYR A 1 181 ? -6.455 -7.551 -8.250 1.00 94.31 181 TYR A O 1
ATOM 1331 N N . LEU A 1 182 ? -7.518 -8.256 -10.114 1.00 94.50 182 LEU A N 1
ATOM 1332 C CA . LEU A 1 182 ? -6.883 -7.377 -11.090 1.00 94.50 182 LEU A CA 1
ATOM 1333 C C . LEU A 1 182 ? -7.926 -6.857 -12.083 1.00 94.50 182 LEU A C 1
ATOM 1335 O O . LEU A 1 182 ? -8.915 -7.522 -12.367 1.00 94.50 182 LEU A O 1
ATOM 1339 N N . LEU A 1 183 ? -7.668 -5.684 -12.662 1.00 94.38 183 LEU A N 1
ATOM 1340 C CA . LEU A 1 183 ? -8.376 -5.249 -13.866 1.00 94.38 183 LEU A CA 1
ATOM 1341 C C . LEU A 1 183 ? -7.618 -5.801 -15.070 1.00 94.38 183 LEU A C 1
ATOM 1343 O O . LEU A 1 183 ? -6.481 -5.390 -15.317 1.00 94.38 183 LEU A O 1
ATOM 1347 N N . GLN A 1 184 ? -8.229 -6.738 -15.784 1.00 94.88 184 GLN A N 1
ATOM 1348 C CA . GLN A 1 184 ? -7.648 -7.404 -16.946 1.00 94.88 184 GLN A CA 1
ATOM 1349 C C . GLN A 1 184 ? -8.714 -7.623 -18.024 1.00 94.88 184 GLN A C 1
ATOM 1351 O O . GLN A 1 184 ? -9.901 -7.611 -17.711 1.00 94.88 184 GLN A O 1
ATOM 1356 N N . ASP A 1 185 ? -8.297 -7.756 -19.281 1.00 93.56 185 ASP A N 1
ATOM 1357 C CA . ASP A 1 185 ? -9.187 -8.178 -20.367 1.00 93.56 185 ASP A CA 1
ATOM 1358 C C . ASP A 1 185 ? -9.275 -9.710 -20.483 1.00 93.56 185 ASP A C 1
ATOM 1360 O O . ASP A 1 185 ? -8.632 -10.448 -19.731 1.00 93.56 185 ASP A O 1
ATOM 1364 N N . ASP A 1 186 ? -10.063 -10.186 -21.451 1.00 94.12 186 ASP A N 1
ATOM 1365 C CA . ASP A 1 186 ? -10.292 -11.613 -21.714 1.00 94.12 186 ASP A CA 1
ATOM 1366 C C . ASP A 1 186 ? -9.008 -12.375 -22.102 1.00 94.12 186 ASP A C 1
ATOM 1368 O O . ASP A 1 186 ? -8.952 -13.602 -22.000 1.00 94.12 186 ASP A O 1
ATOM 1372 N N . GLU A 1 187 ? -7.960 -11.664 -22.530 1.00 95.00 187 GLU A N 1
ATOM 1373 C CA . GLU A 1 187 ? -6.643 -12.228 -22.842 1.00 95.00 187 GLU A CA 1
ATOM 1374 C C . GLU A 1 187 ? -5.675 -12.164 -21.644 1.00 95.00 187 GLU A C 1
ATOM 1376 O O . GLU A 1 187 ? -4.512 -12.567 -21.749 1.00 95.00 187 GLU A O 1
ATOM 1381 N N . GLY A 1 188 ? -6.135 -11.664 -20.492 1.00 92.00 188 GLY A N 1
ATOM 1382 C CA . GLY A 1 188 ? -5.338 -11.496 -19.280 1.00 92.00 188 GLY A CA 1
ATOM 1383 C C . GLY A 1 188 ? -4.384 -10.299 -19.328 1.00 92.00 188 GLY A C 1
ATOM 1384 O O . GLY A 1 188 ? -3.449 -10.223 -18.524 1.00 92.00 188 GLY A O 1
ATOM 1385 N N . GLN A 1 189 ? -4.574 -9.354 -20.254 1.00 92.50 189 GLN A N 1
ATOM 1386 C CA . GLN A 1 189 ? -3.774 -8.134 -20.288 1.00 92.50 189 GLN A CA 1
ATOM 1387 C C . GLN A 1 189 ? -4.247 -7.161 -19.217 1.00 92.50 189 GLN A C 1
ATOM 1389 O O . GLN A 1 189 ? -5.417 -6.797 -19.136 1.00 92.50 189 GLN A O 1
ATOM 1394 N N . ILE A 1 190 ? -3.303 -6.686 -18.405 1.00 91.06 190 ILE A N 1
ATOM 1395 C CA . ILE A 1 190 ? -3.595 -5.735 -17.329 1.00 91.06 190 ILE A CA 1
ATOM 1396 C C . ILE A 1 190 ? -4.066 -4.401 -17.907 1.00 91.06 190 ILE A C 1
ATOM 1398 O O . ILE A 1 190 ? -3.308 -3.710 -18.599 1.00 91.06 190 ILE A O 1
ATOM 1402 N N . LEU A 1 191 ? -5.285 -4.015 -17.539 1.00 91.06 191 LEU A N 1
ATOM 1403 C CA . LEU A 1 191 ? -5.912 -2.761 -17.928 1.00 91.06 191 LEU A CA 1
ATOM 1404 C C . LEU A 1 191 ? -5.324 -1.582 -17.150 1.00 91.06 191 LEU A C 1
ATOM 1406 O O . LEU A 1 191 ? -4.865 -1.701 -16.011 1.00 91.06 191 LEU A O 1
ATOM 1410 N N . LYS A 1 192 ? -5.352 -0.400 -17.770 1.00 87.38 192 LYS A N 1
ATOM 1411 C CA . LYS A 1 192 ? -4.858 0.830 -17.146 1.00 87.38 192 LYS A CA 1
ATOM 1412 C C . LYS A 1 192 ? -5.890 1.364 -16.139 1.00 87.38 192 LYS A C 1
ATOM 1414 O O . LYS A 1 192 ? -6.971 1.765 -16.568 1.00 87.38 192 LYS A O 1
ATOM 1419 N N . PRO A 1 193 ? -5.565 1.452 -14.835 1.00 88.94 193 PRO A N 1
ATOM 1420 C CA . PRO A 1 193 ? -6.488 1.996 -13.845 1.00 88.94 193 PRO A CA 1
ATOM 1421 C C . PRO A 1 193 ? -6.678 3.510 -14.022 1.00 88.94 193 PRO A C 1
ATOM 1423 O O . PRO A 1 193 ? -5.776 4.217 -14.484 1.00 88.94 193 PRO A O 1
ATOM 1426 N N . HIS A 1 194 ? -7.838 4.019 -13.605 1.00 90.00 194 HIS A N 1
ATOM 1427 C CA . HIS A 1 194 ? -8.166 5.444 -13.636 1.00 90.00 194 HIS A CA 1
ATOM 1428 C C . HIS A 1 194 ? -8.775 5.923 -12.312 1.00 90.00 194 HIS A C 1
ATOM 1430 O O . HIS A 1 194 ? -9.744 5.358 -11.811 1.00 90.00 194 HIS A O 1
ATOM 1436 N N . SER A 1 195 ? -8.222 7.000 -11.758 1.00 88.44 195 SER A N 1
ATOM 1437 C CA . SER A 1 195 ? -8.719 7.675 -10.558 1.00 88.44 195 SER A CA 1
ATOM 1438 C C . SER A 1 195 ? -8.206 9.114 -10.539 1.00 88.44 195 SER A C 1
ATOM 1440 O O . SER A 1 195 ? -7.108 9.374 -11.017 1.00 88.44 195 SER A O 1
ATOM 1442 N N . VAL A 1 196 ? -8.962 10.045 -9.948 1.00 83.38 196 VAL A N 1
ATOM 1443 C CA . VAL A 1 196 ? -8.499 11.431 -9.726 1.00 83.38 196 VAL A CA 1
ATOM 1444 C C . VAL A 1 196 ? -7.288 11.473 -8.785 1.00 83.38 196 VAL A C 1
ATOM 1446 O O . VAL A 1 196 ? -6.463 12.375 -8.872 1.00 83.38 196 VAL A O 1
ATOM 1449 N N . GLY A 1 197 ? -7.161 10.481 -7.898 1.00 69.44 197 GLY A N 1
ATOM 1450 C CA . GLY A 1 197 ? -6.021 10.355 -6.988 1.00 69.44 197 GLY A CA 1
ATOM 1451 C C . GLY A 1 197 ? -4.749 9.778 -7.624 1.00 69.44 197 GLY A C 1
ATOM 1452 O O . GLY A 1 197 ? -3.781 9.573 -6.891 1.00 69.44 197 GLY A O 1
ATOM 1453 N N . VAL A 1 198 ? -4.756 9.476 -8.934 1.00 59.31 198 VAL A N 1
ATOM 1454 C CA . VAL A 1 198 ? -3.646 8.846 -9.679 1.00 59.31 198 VAL A CA 1
ATOM 1455 C C . VAL A 1 198 ? -3.260 9.650 -10.928 1.00 59.31 198 VAL A C 1
ATOM 1457 O O . VAL A 1 198 ? -4.093 9.919 -11.826 1.00 59.31 198 VAL A O 1
#

Sequence (198 aa):
MIARRLGCSRVVAATGAGQHGVATAAACAKFSLECTVFMGTADKEKQFSNVLSMKLFVEGTFKDASTEAIRNWVGNLETTYYLSGTVVGPHPSPLMVREFQSVIGKETRGQANQLWGGKPDVLVACVGSGSNALGLFHEFVGDEDVRLVGIEAAGLGLDSGKHSATLAVGDVGVYHGSMSYLLQDDEGQILKPHSVGV

Foldseek 3Di:
DVLVVLVAQEEEEEDQLLPLVQVQLVVCVVVNHHYAYEAEPVSCVVNVVSCVSHDYYDHDGSQRRHVVSVVVCVVPVNHYDYDYPALDAAPPNNVVLLVVLLVQQVVQQVVCCVPPNGHDQEDEDEDQRCSNLSSNCVNCVPVPSYHRYYHFFQAVHVVVLAARPQVVDFDFDDDNHDTDGAHADPVRHGDDHHHPSD